Protein AF-A0A1Y6CQ30-F1 (afdb_monomer_lite)

Sequence (266 aa):
MSIIEVNAKSVQVENENLLVDLIKLGDEEGMLLTEAARIFEVQETAIWQHLKRHNLESSQIVRTKLKELRNLGVIGQRINRATFLPKETIRALAKVIHSDSAWAIYNQLWAVAEKAYEFHTRPTNNIEVLRGMLDEISSQNQRLSNVEHRVEVETPRLVESRIEQALTDHQTFPDDCIRVGEILTDYFPGVARAKVMTYLNALGHPRGSHVHIDDNGLRTVSHPWKESGLGAAADKLFSERKVLKETAKTIIWHHPLAGTMREYKY

pLDDT: mean 81.48, std 15.51, range [40.28, 97.31]

Foldseek 3Di:
DFDKDWDWAWFAAPNDTDIAIWIDGRPFIFHWLVRLCVQVVHDSVVLVVVCVVVVADKDKDDQVVVVVCVVVVVDPPPDRIIITHTLVSLVVVLVVVVDPRSVSRSCRVVVPDCVVVPVVDDDDDPPVVVVVVVVVVVVVVVVVVVVVVCCVPVVVVVVVVVVVCVVVDDFDPPPQFDDLVCLQVPQNDPFDSVLVVVLCVVVVFAWDWGWHQDPVRDTDIDTTGGPPCSNVSSCVQVVQWDFPDDDPFWTWIAGPRRGIDIDTDD

Radius of gyration: 34.74 Å; chains: 1; bounding box: 67×48×88 Å

Structure (mmCIF, N/CA/C/O backbone):
data_AF-A0A1Y6CQ30-F1
#
_entry.id   AF-A0A1Y6CQ30-F1
#
loop_
_atom_site.group_PDB
_atom_site.id
_atom_site.type_symbol
_atom_site.label_atom_id
_atom_site.label_alt_id
_atom_site.label_comp_id
_atom_site.label_asym_id
_atom_site.label_entity_id
_atom_site.label_seq_id
_atom_site.pdbx_PDB_ins_code
_atom_site.Cartn_x
_atom_site.Cartn_y
_atom_site.Cartn_z
_atom_site.occupancy
_atom_site.B_iso_or_equiv
_atom_site.auth_seq_id
_atom_site.auth_comp_id
_atom_site.auth_asym_id
_atom_site.auth_atom_id
_atom_site.pdbx_PDB_model_num
ATOM 1 N N . MET A 1 1 ? -26.134 9.656 37.767 1.00 56.94 1 MET A N 1
ATOM 2 C CA . MET A 1 1 ? -26.178 10.397 36.486 1.00 56.94 1 MET A CA 1
ATOM 3 C C . MET A 1 1 ? -24.784 10.309 35.893 1.00 56.94 1 MET A C 1
ATOM 5 O O . MET A 1 1 ? -23.850 10.630 36.613 1.00 56.94 1 MET A O 1
ATOM 9 N N . SER A 1 2 ? -24.610 9.783 34.676 1.00 61.16 2 SER A N 1
ATOM 10 C CA . SER A 1 2 ? -23.279 9.743 34.051 1.00 61.16 2 SER A CA 1
ATOM 11 C C . SER A 1 2 ? -22.935 11.143 33.556 1.00 61.16 2 SER A C 1
ATOM 13 O O . SER A 1 2 ? -23.668 11.664 32.718 1.00 61.16 2 SER A O 1
ATOM 15 N N . ILE A 1 3 ? -21.870 11.739 34.076 1.00 78.75 3 ILE A N 1
ATOM 16 C CA . ILE A 1 3 ? -21.391 13.053 33.644 1.00 78.75 3 ILE A CA 1
ATOM 17 C C . ILE A 1 3 ? -20.725 12.883 32.273 1.00 78.75 3 ILE A C 1
ATOM 19 O O . ILE A 1 3 ? -19.960 11.938 32.079 1.00 78.75 3 ILE A O 1
ATOM 23 N N . ILE A 1 4 ? -21.063 13.754 31.319 1.00 88.38 4 ILE A N 1
ATOM 24 C CA . ILE A 1 4 ? -20.341 13.879 30.050 1.00 88.38 4 ILE A CA 1
ATOM 25 C C . ILE A 1 4 ? -19.302 14.979 30.224 1.00 88.38 4 ILE A C 1
ATOM 27 O O . ILE A 1 4 ? -19.654 16.114 30.541 1.00 88.38 4 ILE A O 1
ATOM 31 N N . GLU A 1 5 ? -18.038 14.641 29.996 1.00 91.50 5 GLU A N 1
ATOM 32 C CA . GLU A 1 5 ? -16.942 15.609 29.941 1.00 91.50 5 GLU A CA 1
ATOM 33 C C . GLU A 1 5 ? -16.469 15.719 28.492 1.00 91.50 5 GLU A C 1
ATOM 35 O O . GLU A 1 5 ? -16.355 14.709 27.794 1.00 91.50 5 GLU A O 1
ATOM 40 N N . VAL A 1 6 ? -16.220 16.944 28.036 1.00 91.56 6 VAL A N 1
ATOM 41 C CA . VAL A 1 6 ? -15.704 17.224 26.693 1.00 91.56 6 VAL A CA 1
ATOM 42 C C . VAL A 1 6 ? -14.405 17.998 26.844 1.00 91.56 6 VAL A C 1
ATOM 44 O O . VAL A 1 6 ? -14.369 19.014 27.539 1.00 91.56 6 VAL A O 1
ATOM 47 N N . ASN A 1 7 ? -13.341 17.505 26.217 1.00 91.25 7 ASN A N 1
ATOM 48 C CA . ASN A 1 7 ? -12.016 18.108 26.249 1.00 91.25 7 ASN A CA 1
ATOM 49 C C . ASN A 1 7 ? -11.516 18.348 24.821 1.00 91.25 7 ASN A C 1
ATOM 51 O O . ASN A 1 7 ? -11.243 17.399 24.088 1.00 91.25 7 ASN A O 1
ATOM 55 N N . ALA A 1 8 ? -11.380 19.617 24.447 1.00 90.00 8 ALA A N 1
ATOM 56 C CA . ALA A 1 8 ? -10.843 20.012 23.155 1.00 90.00 8 ALA A CA 1
ATOM 57 C C . ALA A 1 8 ? -9.316 19.844 23.124 1.00 90.00 8 ALA A C 1
ATOM 59 O O . ALA A 1 8 ? -8.600 20.413 23.952 1.00 90.00 8 ALA A O 1
ATOM 60 N N . LYS A 1 9 ? -8.801 19.115 22.131 1.00 90.12 9 LYS A N 1
ATOM 61 C CA . LYS A 1 9 ? -7.362 18.969 21.879 1.00 90.12 9 LYS A CA 1
ATOM 62 C C . LYS A 1 9 ? -6.988 19.428 20.481 1.00 90.12 9 LYS A C 1
ATOM 64 O O . LYS A 1 9 ? -7.700 19.165 19.519 1.00 90.12 9 LYS A O 1
ATOM 69 N N . SER A 1 10 ? -5.844 20.097 20.381 1.00 88.25 10 SER A N 1
ATOM 70 C CA . SER A 1 10 ? -5.240 20.455 19.099 1.00 88.25 10 SER A CA 1
ATOM 71 C C . SER A 1 10 ? -4.377 19.300 18.600 1.00 88.25 10 SER A C 1
ATOM 73 O O . SER A 1 10 ? -3.549 18.788 19.353 1.00 88.25 10 SER A O 1
ATOM 75 N N . VAL A 1 11 ? -4.554 18.919 17.338 1.00 90.00 11 VAL A N 1
ATOM 76 C CA . VAL A 1 11 ? -3.784 17.882 16.641 1.00 90.00 11 VAL A CA 1
ATOM 77 C C . VAL A 1 11 ? -3.257 18.467 15.340 1.00 90.00 11 VAL A C 1
ATOM 79 O O . VAL A 1 11 ? -3.991 19.145 14.626 1.00 90.00 11 VAL A O 1
ATOM 82 N N . GLN A 1 12 ? -1.996 18.199 15.029 1.00 86.31 12 GLN A N 1
ATOM 83 C CA . GLN A 1 12 ? -1.373 18.596 13.777 1.00 86.31 12 GLN A CA 1
ATOM 84 C C . GLN A 1 12 ? -1.503 17.466 12.746 1.00 86.31 12 GLN A C 1
ATOM 86 O O . GLN A 1 12 ? -1.001 16.360 12.973 1.00 86.31 12 GLN A O 1
ATOM 91 N N . VAL A 1 13 ? -2.157 17.754 11.618 1.00 85.56 13 VAL A N 1
ATOM 92 C CA . VAL A 1 13 ? -2.368 16.847 10.475 1.00 85.56 13 VAL A CA 1
ATOM 93 C C . VAL A 1 13 ? -1.920 17.574 9.210 1.00 85.56 13 VAL A C 1
ATOM 95 O O . VAL A 1 13 ? -2.407 18.660 8.940 1.00 85.56 13 VAL A O 1
ATOM 98 N N . GLU A 1 14 ? -0.934 17.040 8.486 1.00 82.12 14 GLU A N 1
ATOM 99 C CA . GLU A 1 14 ? -0.446 17.596 7.203 1.00 82.12 14 GLU A CA 1
ATOM 100 C C . GLU A 1 14 ? -0.139 19.115 7.189 1.00 82.12 14 GLU A C 1
ATOM 102 O O . GLU A 1 14 ? -0.257 19.788 6.168 1.00 82.12 14 GLU A O 1
ATOM 107 N N . ASN A 1 15 ? 0.356 19.646 8.315 1.00 83.56 15 ASN A N 1
ATOM 108 C CA . ASN A 1 15 ? 0.638 21.074 8.578 1.00 83.56 15 ASN A CA 1
ATOM 109 C C . ASN A 1 15 ? -0.574 21.950 8.932 1.00 83.56 15 ASN A C 1
ATOM 111 O O . ASN A 1 15 ? -0.409 23.150 9.157 1.00 83.56 15 ASN A O 1
ATOM 115 N N . GLU A 1 16 ? -1.757 21.367 9.071 1.00 86.50 16 GLU A N 1
ATOM 116 C CA . GLU A 1 16 ? -2.934 22.024 9.623 1.00 86.50 16 GLU A CA 1
ATOM 117 C C . GLU A 1 16 ? -3.116 21.667 11.102 1.00 86.50 16 GLU A C 1
ATOM 119 O O . GLU A 1 16 ? -2.898 20.532 11.527 1.00 86.50 16 GLU A O 1
ATOM 124 N N . ASN A 1 17 ? -3.526 22.648 11.909 1.00 88.31 17 ASN A N 1
ATOM 125 C CA . ASN A 1 17 ? -3.912 22.419 13.299 1.00 88.31 17 ASN A CA 1
ATOM 126 C C . ASN A 1 17 ? -5.427 22.224 13.367 1.00 88.31 17 ASN A C 1
ATOM 128 O O . ASN A 1 17 ? -6.196 23.168 13.176 1.00 88.31 17 ASN A O 1
ATOM 132 N N . LEU A 1 18 ? -5.853 21.003 13.670 1.00 90.00 18 LEU A N 1
ATOM 133 C CA . LEU A 1 18 ? -7.249 20.635 13.846 1.00 90.00 18 LEU A CA 1
ATOM 134 C C . LEU A 1 18 ? -7.585 20.564 15.336 1.00 90.00 18 LEU A C 1
ATOM 136 O O . LEU A 1 18 ? -6.897 19.910 16.115 1.00 90.00 18 LEU A O 1
ATOM 140 N N . LEU A 1 19 ? -8.681 21.208 15.731 1.00 90.44 19 LEU A N 1
ATOM 141 C CA . LEU A 1 19 ? -9.244 21.084 17.074 1.00 90.44 19 LEU A CA 1
ATOM 142 C C . LEU A 1 19 ? -10.245 19.925 17.095 1.00 90.44 19 LEU A C 1
ATOM 144 O O . LEU A 1 19 ? -11.105 19.848 16.216 1.00 90.44 19 LEU A O 1
ATOM 148 N N . VAL A 1 20 ? -10.096 19.012 18.050 1.00 92.56 20 VAL A N 1
ATOM 149 C CA . VAL A 1 20 ? -10.846 17.753 18.171 1.00 92.56 20 VAL A CA 1
ATOM 150 C C . VAL A 1 20 ? -11.480 17.673 19.552 1.00 92.56 20 VAL A C 1
ATOM 152 O O . VAL A 1 20 ? -10.775 17.861 20.545 1.00 92.56 20 VAL A O 1
ATOM 155 N N . ASP A 1 21 ? -12.768 17.342 19.627 1.00 92.44 21 ASP A N 1
ATOM 156 C CA . ASP A 1 21 ? -13.463 17.186 20.898 1.00 92.44 21 ASP A CA 1
ATOM 157 C C . ASP A 1 21 ? -13.368 15.731 21.380 1.00 92.44 21 ASP A C 1
ATOM 159 O O . ASP A 1 21 ? -13.990 14.814 20.846 1.00 92.44 21 ASP A O 1
ATOM 163 N N . LEU A 1 22 ? -12.587 15.493 22.434 1.00 94.38 22 LEU A N 1
ATOM 164 C CA . LEU A 1 22 ? -12.579 14.201 23.114 1.00 94.38 22 LEU A CA 1
ATOM 165 C C . LEU A 1 22 ? -13.734 14.136 24.106 1.00 94.38 22 LEU A C 1
ATOM 167 O O . LEU A 1 22 ? -13.883 15.003 24.967 1.00 94.38 22 LEU A O 1
ATOM 171 N N . ILE A 1 23 ? -14.537 13.083 24.000 1.00 94.31 23 ILE A N 1
ATOM 172 C CA . ILE A 1 23 ? -15.738 12.887 24.805 1.00 94.31 23 ILE A CA 1
ATOM 173 C C . ILE A 1 23 ? -15.483 11.757 25.795 1.00 94.31 23 ILE A C 1
ATOM 175 O O . ILE A 1 23 ? -15.133 10.640 25.407 1.00 94.31 23 ILE A O 1
ATOM 179 N N . LYS A 1 24 ? -15.733 12.025 27.074 1.00 94.00 24 LYS A N 1
ATOM 180 C CA . LYS A 1 24 ? -15.752 11.014 28.128 1.00 94.00 24 LYS A CA 1
ATOM 181 C C . LYS A 1 24 ? -17.193 10.660 28.483 1.00 94.00 24 LYS A C 1
ATOM 183 O O . LYS A 1 24 ? -17.961 11.508 28.942 1.00 94.00 24 LYS A O 1
ATOM 188 N N . LEU A 1 25 ? -17.576 9.407 28.251 1.00 90.69 25 LEU A N 1
ATOM 189 C CA . LEU A 1 25 ? -18.913 8.869 28.490 1.00 90.69 25 LEU A CA 1
ATOM 190 C C . LEU A 1 25 ? -18.879 7.828 29.616 1.00 90.69 25 LEU A C 1
ATOM 192 O O . LEU A 1 25 ? -18.942 6.628 29.368 1.00 90.69 25 LEU A O 1
ATOM 196 N N . GLY A 1 26 ? -18.873 8.287 30.869 1.00 89.12 26 GLY A N 1
ATOM 197 C CA . GLY A 1 26 ? -18.652 7.401 32.018 1.00 89.12 26 GLY A CA 1
ATOM 198 C C . GLY A 1 26 ? -17.163 7.095 32.166 1.00 89.12 26 GLY A C 1
ATOM 199 O O . GLY A 1 26 ? -16.377 8.027 32.331 1.00 89.12 26 GLY A O 1
ATOM 200 N N . ASP A 1 27 ? -16.790 5.818 32.081 1.00 88.75 27 ASP A N 1
ATOM 201 C CA . ASP A 1 27 ? -15.393 5.374 32.212 1.00 88.75 27 ASP A CA 1
ATOM 202 C C . ASP A 1 27 ? -14.644 5.329 30.869 1.00 88.75 27 ASP A C 1
ATOM 204 O O . ASP A 1 27 ? -13.422 5.202 30.838 1.00 88.75 27 ASP A O 1
ATOM 208 N N . GLU A 1 28 ? -15.363 5.469 29.752 1.00 92.88 28 GLU A N 1
ATOM 209 C CA . GLU A 1 28 ? -14.783 5.445 28.410 1.00 92.88 28 GLU A CA 1
ATOM 210 C C . GLU A 1 28 ? -14.493 6.856 27.897 1.00 92.88 28 GLU A C 1
ATOM 212 O O . GLU A 1 28 ? -15.356 7.734 27.919 1.00 92.88 28 GLU A O 1
ATOM 217 N N . GLU A 1 29 ? -13.286 7.056 27.375 1.00 94.44 29 GLU A N 1
ATOM 218 C CA . GLU A 1 29 ? -12.892 8.233 26.598 1.00 94.44 29 GLU A CA 1
ATOM 219 C C . GLU A 1 29 ? -12.851 7.856 25.113 1.00 94.44 29 GLU A C 1
ATOM 221 O O . GLU A 1 29 ? -12.456 6.743 24.760 1.00 94.44 29 GLU A O 1
ATOM 226 N N . GLY A 1 30 ? -13.256 8.764 24.231 1.00 95.69 30 GLY A N 1
ATOM 227 C CA . GLY A 1 30 ? -13.308 8.513 22.794 1.00 95.69 30 GLY A CA 1
ATOM 228 C C . GLY A 1 30 ? -13.678 9.762 22.003 1.00 95.69 30 GLY A C 1
ATOM 229 O O . GLY A 1 30 ? -13.534 10.879 22.494 1.00 95.69 30 GLY A O 1
ATOM 230 N N . MET A 1 31 ? -14.164 9.576 20.779 1.00 96.50 31 MET A N 1
ATOM 231 C CA . MET A 1 31 ? -14.668 10.670 19.938 1.00 96.50 31 MET A CA 1
ATOM 232 C C . MET A 1 31 ? -15.818 10.197 19.052 1.00 96.50 31 MET A C 1
ATOM 234 O O . MET A 1 31 ? -16.167 9.011 19.022 1.00 96.50 31 MET A O 1
ATOM 238 N N . LEU A 1 32 ? -16.422 11.124 18.316 1.00 97.00 32 LEU A N 1
ATOM 239 C CA . LEU A 1 32 ? -17.469 10.780 17.363 1.00 97.00 32 LEU A CA 1
ATOM 240 C C . LEU A 1 32 ? -16.887 10.209 16.073 1.00 97.00 32 LEU A C 1
ATOM 242 O O . LEU A 1 32 ? -15.826 10.617 15.606 1.00 97.00 32 LEU A O 1
ATOM 246 N N . LEU A 1 33 ? -17.635 9.310 15.434 1.00 96.50 33 LEU A N 1
ATOM 247 C CA . LEU A 1 33 ? -17.257 8.756 14.132 1.00 96.50 33 LEU A CA 1
ATOM 248 C C . LEU A 1 33 ? -17.037 9.847 13.070 1.00 96.50 33 LEU A C 1
ATOM 250 O O . LEU A 1 33 ? -16.118 9.739 12.265 1.00 96.50 33 LEU A O 1
ATOM 254 N N . THR A 1 34 ? -17.837 10.914 13.108 1.00 95.25 34 THR A N 1
ATOM 255 C CA . THR A 1 34 ? -17.704 12.094 12.237 1.00 95.25 34 THR A CA 1
ATOM 256 C C . THR A 1 34 ? -16.363 12.806 12.432 1.00 95.25 34 THR A C 1
ATOM 258 O O . THR A 1 34 ? -15.758 13.278 11.474 1.00 95.25 34 THR A O 1
ATOM 261 N N . GLU A 1 35 ? -15.874 12.879 13.671 1.00 94.19 35 GLU A N 1
ATOM 262 C CA . GLU A 1 35 ? -14.583 13.498 13.976 1.00 94.19 35 GLU A CA 1
ATOM 263 C C . GLU A 1 35 ? -13.426 12.595 13.575 1.00 94.19 35 GLU A C 1
ATOM 265 O O . GLU A 1 35 ? -12.488 13.074 12.945 1.00 94.19 35 GLU A O 1
ATOM 270 N N . ALA A 1 36 ? -13.524 11.293 13.856 1.00 94.88 36 ALA A N 1
ATOM 271 C CA . ALA A 1 36 ? -12.536 10.318 13.406 1.00 94.88 36 ALA A CA 1
ATOM 272 C C . ALA A 1 36 ? -12.390 10.336 11.874 1.00 94.88 36 ALA A C 1
ATOM 274 O O . ALA A 1 36 ? -11.273 10.328 11.366 1.00 94.88 36 ALA A O 1
ATOM 275 N N . ALA A 1 37 ? -13.504 10.428 11.139 1.00 94.12 37 ALA A N 1
ATOM 276 C CA . ALA A 1 37 ? -13.515 10.555 9.681 1.00 94.12 37 ALA A CA 1
ATOM 277 C C . ALA A 1 37 ? -12.777 11.808 9.204 1.00 94.12 37 ALA A C 1
ATOM 279 O O . ALA A 1 37 ? -11.930 11.725 8.318 1.00 94.12 37 ALA A O 1
ATOM 280 N N . ARG A 1 38 ? -13.049 12.953 9.839 1.00 92.50 38 ARG A N 1
ATOM 281 C CA . ARG A 1 38 ? -12.379 14.217 9.524 1.00 92.50 38 ARG A CA 1
ATOM 282 C C . ARG A 1 38 ? -10.874 14.151 9.781 1.00 92.50 38 ARG A C 1
ATOM 284 O O . ARG A 1 38 ? -10.109 14.599 8.943 1.00 92.50 38 ARG A O 1
ATOM 291 N N . ILE A 1 39 ? -10.462 13.612 10.925 1.00 92.75 39 ILE A N 1
ATOM 292 C CA . ILE A 1 39 ? -9.055 13.589 11.346 1.00 92.75 39 ILE A CA 1
ATOM 293 C C . ILE A 1 39 ? -8.226 12.615 10.505 1.00 92.75 39 ILE A C 1
ATOM 295 O O . ILE A 1 39 ? -7.079 12.902 10.191 1.00 92.75 39 ILE A O 1
ATOM 299 N N . PHE A 1 40 ? -8.792 11.460 10.152 1.00 90.88 40 PHE A N 1
ATOM 300 C CA . PHE A 1 40 ? -8.126 10.490 9.283 1.00 90.88 40 PHE A CA 1
ATOM 301 C C . PHE A 1 40 ? -8.311 10.794 7.790 1.00 90.88 40 PHE A C 1
ATOM 303 O O . PHE A 1 40 ? -7.886 9.987 6.972 1.00 90.88 40 PHE A O 1
ATOM 310 N N . GLU A 1 41 ? -8.966 11.907 7.439 1.00 90.62 41 GLU A N 1
ATOM 311 C CA . GLU A 1 41 ? -9.241 12.331 6.058 1.00 90.62 41 GLU A CA 1
ATOM 312 C C . GLU A 1 41 ? -9.924 11.256 5.195 1.00 90.62 41 GLU A C 1
ATOM 314 O O . GLU A 1 41 ? -9.693 11.114 3.994 1.00 90.62 41 GLU A O 1
ATOM 319 N N . VAL A 1 42 ? -10.819 10.485 5.812 1.00 92.25 42 VAL A N 1
ATOM 320 C CA . VAL A 1 42 ? -11.566 9.410 5.152 1.00 92.25 42 VAL A CA 1
ATOM 321 C C . VAL A 1 42 ? -13.064 9.638 5.256 1.00 92.25 42 VAL A C 1
ATOM 323 O O . VAL A 1 42 ? -13.574 10.291 6.163 1.00 92.25 42 VAL A O 1
ATOM 326 N N . GLN A 1 43 ? -13.813 9.045 4.331 1.00 94.75 43 GLN A N 1
ATOM 327 C CA . GLN A 1 43 ? -15.270 9.059 4.412 1.00 94.75 43 GLN A CA 1
ATOM 328 C C . GLN A 1 43 ? -15.757 8.222 5.604 1.00 94.75 43 GLN A C 1
ATOM 330 O O . GLN A 1 43 ? -15.250 7.130 5.864 1.00 94.75 43 GLN A O 1
ATOM 335 N N . GLU A 1 44 ? -16.817 8.679 6.276 1.00 95.62 44 GLU A N 1
ATOM 336 C CA . GLU A 1 44 ? -17.467 7.939 7.370 1.00 95.62 44 GLU A CA 1
ATOM 337 C C . GLU A 1 44 ? -17.843 6.501 6.975 1.00 95.62 44 GLU A C 1
ATOM 339 O O . GLU A 1 44 ? -17.743 5.573 7.777 1.00 95.62 44 GLU A O 1
ATOM 344 N N . THR A 1 45 ? -18.247 6.302 5.718 1.00 95.94 45 THR A N 1
ATOM 345 C CA . THR A 1 45 ? -18.576 4.992 5.141 1.00 95.94 45 THR A CA 1
ATOM 346 C C . THR A 1 45 ? -17.385 4.036 5.140 1.00 95.94 45 THR A C 1
ATOM 348 O O . THR A 1 45 ? -17.571 2.849 5.410 1.00 95.94 45 THR A O 1
ATOM 351 N N . ALA A 1 46 ? -16.171 4.532 4.888 1.00 94.50 46 ALA A N 1
ATOM 352 C CA . ALA A 1 46 ? -14.949 3.735 4.926 1.00 94.50 46 ALA A CA 1
ATOM 353 C C . ALA A 1 46 ? -14.623 3.302 6.362 1.00 94.50 46 ALA A C 1
ATOM 355 O O . ALA A 1 46 ? -14.371 2.120 6.606 1.00 94.50 46 ALA A O 1
ATOM 356 N N . ILE A 1 47 ? -14.736 4.215 7.336 1.00 95.25 47 ILE A N 1
ATOM 357 C CA . ILE A 1 47 ? -14.578 3.867 8.758 1.00 95.25 47 ILE A CA 1
ATOM 358 C C . ILE A 1 47 ? -15.593 2.795 9.156 1.00 95.25 47 ILE A C 1
ATOM 360 O O . ILE A 1 47 ? -15.215 1.786 9.746 1.00 95.25 47 ILE A O 1
ATOM 364 N N . TRP A 1 48 ? -16.862 2.945 8.771 1.00 95.88 48 TRP A N 1
ATOM 365 C CA . TRP A 1 48 ? -17.890 1.933 9.026 1.00 95.88 48 TRP A CA 1
ATOM 366 C C . TRP A 1 48 ? -17.551 0.558 8.445 1.00 95.88 48 TRP A C 1
ATOM 368 O O . TRP A 1 48 ? -17.771 -0.460 9.107 1.00 95.88 48 TRP A O 1
ATOM 378 N N . GLN A 1 49 ? -17.011 0.511 7.224 1.00 95.06 49 GLN A N 1
ATOM 379 C CA . GLN A 1 49 ? -16.560 -0.738 6.612 1.00 95.06 49 GLN A CA 1
ATOM 380 C C . GLN A 1 49 ? -15.440 -1.386 7.432 1.00 95.06 49 GLN A C 1
ATOM 382 O O . GLN A 1 49 ? -15.505 -2.592 7.674 1.00 95.06 49 GLN A O 1
ATOM 387 N N . HIS A 1 50 ? -14.468 -0.607 7.917 1.00 93.94 50 HIS A N 1
ATOM 388 C CA . HIS A 1 50 ? -13.405 -1.119 8.784 1.00 93.94 50 HIS A CA 1
ATOM 389 C C . HIS A 1 50 ? -13.934 -1.601 10.138 1.00 93.94 50 HIS A C 1
ATOM 391 O O . HIS A 1 50 ? -13.598 -2.712 10.549 1.00 93.94 50 HIS A O 1
ATOM 397 N N . LEU A 1 51 ? -14.818 -0.840 10.790 1.00 95.38 51 LEU A N 1
ATOM 398 C CA . LEU A 1 51 ? -15.440 -1.249 12.053 1.00 95.38 51 LEU A CA 1
ATOM 399 C C . LEU A 1 51 ? -16.142 -2.605 11.909 1.00 95.38 51 LEU A C 1
ATOM 401 O O . LEU A 1 51 ? -15.915 -3.512 12.708 1.00 95.38 51 LEU A O 1
ATOM 405 N N . LYS A 1 52 ? -16.937 -2.779 10.844 1.00 95.25 52 LYS A N 1
ATOM 406 C CA . LYS A 1 52 ? -17.659 -4.030 10.582 1.00 95.25 52 LYS A CA 1
ATOM 407 C C . LYS A 1 52 ? -16.721 -5.179 10.208 1.00 95.25 52 LYS A C 1
ATOM 409 O O . LYS A 1 52 ? -16.897 -6.289 10.699 1.00 95.25 52 LYS A O 1
ATOM 414 N N . ARG A 1 53 ? -15.745 -4.932 9.330 1.00 95.56 53 ARG A N 1
ATOM 415 C CA . ARG A 1 53 ? -14.815 -5.958 8.832 1.00 95.56 53 ARG A CA 1
ATOM 416 C C . ARG A 1 53 ? -13.912 -6.508 9.934 1.00 95.56 53 ARG A C 1
ATOM 418 O O . ARG A 1 53 ? -13.611 -7.696 9.917 1.00 95.56 53 ARG A O 1
ATOM 425 N N . HIS A 1 54 ? -13.491 -5.654 10.863 1.00 93.94 54 HIS A N 1
ATOM 426 C CA . HIS A 1 54 ? -12.559 -6.004 11.936 1.00 93.94 54 HIS A CA 1
ATOM 427 C C . HIS A 1 54 ? -13.246 -6.212 13.292 1.00 93.94 54 HIS A C 1
ATOM 429 O O . HIS A 1 54 ? -12.558 -6.375 14.295 1.00 93.94 54 HIS A O 1
ATOM 435 N N . ASN A 1 55 ? -14.585 -6.234 13.317 1.00 94.00 55 ASN A N 1
ATOM 436 C CA . ASN A 1 55 ? -15.397 -6.411 14.521 1.00 94.00 55 ASN A CA 1
ATOM 437 C C . ASN A 1 55 ? -14.990 -5.457 15.661 1.00 94.00 55 ASN A C 1
ATOM 439 O O . ASN A 1 55 ? -14.818 -5.873 16.805 1.00 94.00 55 ASN A O 1
ATOM 443 N N . LEU A 1 56 ? -14.781 -4.183 15.321 1.00 95.12 56 LEU A N 1
ATOM 444 C CA . LEU A 1 56 ? -14.379 -3.160 16.281 1.00 95.12 56 LEU A CA 1
ATOM 445 C C . LEU A 1 56 ? -15.605 -2.578 16.982 1.00 95.12 56 LEU A C 1
ATOM 447 O O . LEU A 1 56 ? -16.646 -2.336 16.364 1.00 95.12 56 LEU A O 1
ATOM 451 N N . GLU A 1 57 ? -15.463 -2.323 18.277 1.00 94.75 57 GLU A N 1
ATOM 452 C CA . GLU A 1 57 ? -16.552 -1.833 19.111 1.00 94.75 57 GLU A CA 1
ATOM 453 C C . GLU A 1 57 ? -16.957 -0.406 18.728 1.00 94.75 57 GLU A C 1
ATOM 455 O O . GLU A 1 57 ? -16.132 0.477 18.499 1.00 94.75 57 GLU A O 1
ATOM 460 N N . SER A 1 58 ? -18.258 -0.160 18.665 1.00 95.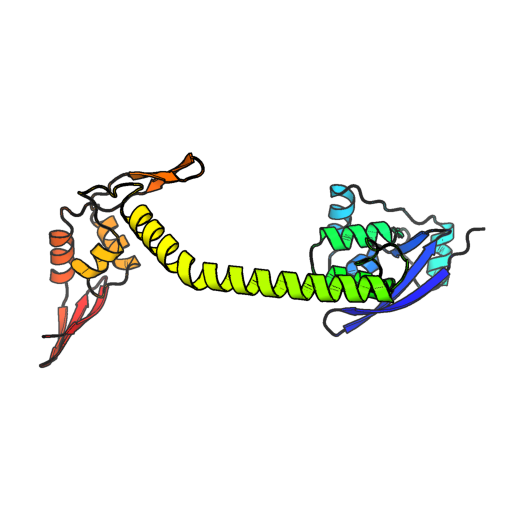62 58 SER A N 1
ATOM 461 C CA . SER A 1 58 ? -18.822 1.178 18.516 1.00 95.62 58 SER A CA 1
ATOM 462 C C . SER A 1 58 ? -20.186 1.206 19.185 1.00 95.62 58 SER A C 1
ATOM 464 O O . SER A 1 58 ? -20.877 0.186 19.247 1.00 95.62 58 SER A O 1
ATOM 466 N N . SER A 1 59 ? -20.589 2.363 19.703 1.00 95.38 59 SER A N 1
ATOM 467 C CA . SER A 1 59 ? -21.867 2.494 20.400 1.00 95.38 59 SER A CA 1
ATOM 468 C C . SER A 1 59 ? -22.667 3.682 19.881 1.00 95.38 59 SER A C 1
ATOM 470 O O . SER A 1 59 ? -22.134 4.735 19.531 1.00 95.38 59 SER A O 1
ATOM 472 N N . GLN A 1 60 ? -23.987 3.515 19.790 1.00 95.50 60 GLN A N 1
ATOM 473 C CA . GLN A 1 60 ? -24.872 4.633 19.476 1.00 95.50 60 GLN A CA 1
ATOM 474 C C . GLN A 1 60 ? -25.110 5.468 20.731 1.00 95.50 60 GLN A C 1
ATOM 476 O O . GLN A 1 60 ? -25.473 4.943 21.785 1.00 95.50 60 GLN A O 1
ATOM 481 N N . ILE A 1 61 ? -24.957 6.786 20.606 1.00 93.44 61 ILE A N 1
ATOM 482 C CA . ILE A 1 61 ? -25.182 7.698 21.725 1.00 93.44 61 ILE A CA 1
ATOM 483 C C . ILE A 1 61 ? -26.681 7.780 22.027 1.00 93.44 61 ILE A C 1
ATOM 485 O O . ILE A 1 61 ? -27.499 8.130 21.173 1.00 93.44 61 ILE A O 1
ATOM 489 N N . VAL A 1 62 ? -27.041 7.484 23.277 1.00 93.38 62 VAL A N 1
ATOM 490 C CA . VAL A 1 62 ? -28.423 7.548 23.770 1.00 93.38 62 VAL A CA 1
ATOM 491 C C . VAL A 1 62 ? -28.960 8.982 23.692 1.00 93.38 62 VAL A C 1
ATOM 493 O O . VAL A 1 62 ? -28.240 9.951 23.924 1.00 93.38 62 VAL A O 1
ATOM 496 N N . ARG A 1 63 ? -30.262 9.130 23.418 1.00 92.25 63 ARG A N 1
ATOM 497 C CA . ARG A 1 63 ? -30.932 10.424 23.185 1.00 92.25 63 ARG A CA 1
ATOM 498 C C . ARG A 1 63 ? -30.691 11.482 24.273 1.00 92.25 63 ARG A C 1
ATOM 500 O O . ARG A 1 63 ? -30.602 12.662 23.944 1.00 92.25 63 ARG A O 1
ATOM 507 N N . THR A 1 64 ? -30.604 11.084 25.542 1.00 92.06 64 THR A N 1
ATOM 508 C CA . THR A 1 64 ? -30.324 11.992 26.670 1.00 92.06 64 THR A CA 1
ATOM 509 C C . THR A 1 64 ? -28.928 12.602 26.557 1.00 92.06 64 THR A C 1
ATOM 511 O O . THR A 1 64 ? -28.804 13.821 26.499 1.00 92.06 64 THR A O 1
ATOM 514 N N . LYS A 1 65 ? -27.907 11.756 26.388 1.00 93.12 65 LYS A N 1
ATOM 515 C CA . LYS A 1 65 ? -26.510 12.161 26.170 1.00 93.12 65 LYS A CA 1
ATOM 516 C C . LYS A 1 65 ? -26.337 12.992 24.897 1.00 93.12 65 LYS A C 1
ATOM 518 O O . LYS A 1 65 ? -25.589 13.959 24.862 1.00 93.12 65 LYS A O 1
ATOM 523 N N . LEU A 1 66 ? -27.090 12.656 23.853 1.00 93.38 66 LEU A N 1
ATOM 524 C CA . LEU A 1 66 ? -27.069 13.386 22.591 1.00 93.38 66 LEU A CA 1
ATOM 525 C C . LEU A 1 66 ? -27.606 14.823 22.751 1.00 93.38 66 LEU A C 1
ATOM 527 O O . LEU A 1 66 ? -27.068 15.751 22.154 1.00 93.38 66 LEU A O 1
ATOM 531 N N . LYS A 1 67 ? -28.632 15.033 23.590 1.00 93.31 67 LYS A N 1
ATOM 532 C CA . LYS A 1 67 ? -29.121 16.380 23.936 1.00 93.31 67 LYS A CA 1
ATOM 533 C C . LYS A 1 67 ? -28.048 17.193 24.666 1.00 93.31 67 LYS A C 1
ATOM 535 O O . LYS A 1 67 ? -27.888 18.371 24.369 1.00 93.31 67 LYS A O 1
ATOM 540 N N . GLU A 1 68 ? -27.316 16.570 25.583 1.00 93.06 68 GLU A N 1
ATOM 541 C CA . GLU A 1 68 ? -26.211 17.217 26.301 1.00 93.06 68 GLU A CA 1
ATOM 542 C C . GLU A 1 68 ? -25.085 17.634 25.345 1.00 93.06 68 GLU A C 1
ATOM 544 O O . GLU A 1 68 ? -24.694 18.797 25.353 1.00 93.06 68 GLU A O 1
ATOM 549 N N . LEU A 1 69 ? -24.656 16.756 24.432 1.00 93.12 69 LEU A N 1
ATOM 550 C CA . LEU A 1 69 ? -23.636 17.092 23.427 1.00 93.12 69 LEU A CA 1
ATOM 551 C C . LEU A 1 69 ? -24.060 18.234 22.486 1.00 93.12 69 LEU A C 1
ATOM 553 O O . LEU A 1 69 ? -23.226 19.054 22.110 1.00 93.12 69 LEU A O 1
ATOM 557 N N . ARG A 1 70 ? -25.353 18.342 22.136 1.00 94.19 70 ARG A N 1
ATOM 558 C CA . ARG A 1 70 ? -25.879 19.503 21.384 1.00 94.19 70 ARG A CA 1
ATOM 559 C C . ARG A 1 70 ? -25.797 20.795 22.188 1.00 94.19 70 ARG A C 1
ATOM 561 O O . ARG A 1 70 ? -25.490 21.840 21.625 1.00 94.19 70 ARG A O 1
ATOM 568 N N . ASN A 1 71 ? -26.104 20.733 23.484 1.00 92.38 71 ASN A N 1
ATOM 569 C CA . ASN A 1 71 ? -26.021 21.898 24.365 1.00 92.38 71 ASN A CA 1
ATOM 570 C C . ASN A 1 71 ? -24.568 22.362 24.544 1.00 92.38 71 ASN A C 1
ATOM 572 O O . ASN A 1 71 ? -24.334 23.557 24.681 1.00 92.38 71 ASN A O 1
ATOM 576 N N . LEU A 1 72 ? -23.614 21.426 24.508 1.00 90.44 72 LEU A N 1
ATOM 577 C CA . LEU A 1 72 ? -22.175 21.696 24.555 1.00 90.44 72 LEU A CA 1
ATOM 578 C C . LEU A 1 72 ? -21.585 22.135 23.203 1.00 90.44 72 LEU A C 1
ATOM 580 O O . LEU A 1 72 ? -20.419 22.499 23.148 1.00 90.44 72 LEU A O 1
ATOM 584 N N . GLY A 1 73 ? -22.363 22.112 22.115 1.00 91.75 73 GLY A N 1
ATOM 585 C CA . GLY A 1 73 ? -21.909 22.539 20.787 1.00 91.75 73 GLY A CA 1
ATOM 586 C C . GLY A 1 73 ? -21.055 21.521 20.022 1.00 91.75 73 GLY A C 1
ATOM 587 O O . GLY A 1 73 ? -20.676 21.807 18.893 1.00 91.75 73 GLY A O 1
ATOM 588 N N . VAL A 1 74 ? -20.824 20.328 20.580 1.00 91.81 74 VAL A N 1
ATOM 589 C CA . VAL A 1 74 ? -20.011 19.259 19.961 1.00 91.81 74 VAL A CA 1
ATOM 590 C C . VAL A 1 74 ? -20.677 18.694 18.703 1.00 91.81 74 VAL A C 1
ATOM 592 O O . VAL A 1 74 ? -20.022 18.292 17.748 1.00 91.81 74 VAL A O 1
ATOM 595 N N . ILE A 1 75 ? -22.014 18.664 18.681 1.00 93.12 75 ILE A N 1
ATOM 596 C CA . ILE A 1 75 ? -22.793 18.196 17.528 1.00 93.12 75 ILE A CA 1
ATOM 597 C C . ILE A 1 75 ? -23.853 19.209 17.107 1.00 93.12 75 ILE A C 1
ATOM 599 O O . ILE A 1 75 ? -24.447 19.912 17.926 1.00 93.12 75 ILE A O 1
ATOM 603 N N . GLY A 1 76 ? -24.158 19.228 15.809 1.00 90.50 76 GLY A N 1
ATOM 604 C CA . GLY A 1 76 ? -25.184 20.099 15.247 1.00 90.50 76 GLY A CA 1
ATOM 605 C C . GLY A 1 76 ? -26.580 19.845 15.832 1.00 90.50 76 GLY A C 1
ATOM 606 O O . GLY A 1 76 ? -26.994 18.706 16.056 1.00 90.50 76 GLY A O 1
ATOM 607 N N . GLN A 1 77 ? -27.364 20.917 15.988 1.00 89.75 77 GLN A N 1
ATOM 608 C CA . GLN A 1 77 ? -28.713 20.886 16.582 1.00 89.75 77 GLN A CA 1
ATOM 609 C C . GLN A 1 77 ? -29.685 19.908 15.892 1.00 89.75 77 GLN A C 1
ATOM 611 O O . GLN A 1 77 ? -30.623 19.409 16.515 1.00 89.75 77 GLN A O 1
ATOM 616 N N . ARG A 1 78 ? -29.458 19.618 14.604 1.00 91.50 78 ARG A N 1
ATOM 617 C CA . ARG A 1 78 ? -30.302 18.742 13.771 1.00 91.50 78 ARG A CA 1
ATOM 618 C C . ARG A 1 78 ? -29.852 17.275 13.748 1.00 91.50 78 ARG A C 1
ATOM 620 O O . ARG A 1 78 ? -30.559 16.441 13.188 1.00 91.50 78 ARG A O 1
ATOM 627 N N . ILE A 1 79 ? -28.701 16.941 14.335 1.00 90.06 79 ILE A N 1
ATOM 628 C CA . ILE A 1 79 ? -28.158 15.576 14.316 1.00 90.06 79 ILE A CA 1
ATOM 629 C C . ILE A 1 79 ? -28.968 14.707 15.275 1.00 90.06 79 ILE A C 1
ATOM 631 O O . ILE A 1 79 ? -28.957 14.943 16.478 1.00 90.06 79 ILE A O 1
ATOM 635 N N . ASN A 1 80 ? -29.682 13.703 14.760 1.00 89.56 80 ASN A N 1
ATOM 636 C CA . ASN A 1 80 ? -30.575 12.842 15.554 1.00 89.56 80 ASN A CA 1
ATOM 637 C C . ASN A 1 80 ? -29.949 11.514 15.996 1.00 89.56 80 ASN A C 1
ATOM 639 O O . ASN A 1 80 ? -30.537 10.811 16.817 1.00 89.56 80 ASN A O 1
ATOM 643 N N . ARG A 1 81 ? -28.779 11.170 15.456 1.00 93.56 81 ARG A N 1
ATOM 644 C CA . ARG A 1 81 ? -27.996 9.983 15.802 1.00 93.56 81 ARG A CA 1
ATOM 645 C C . ARG A 1 81 ? -26.521 10.331 15.688 1.00 93.56 81 ARG A C 1
ATOM 647 O O . ARG A 1 81 ? -26.146 11.038 14.761 1.00 93.56 81 ARG A O 1
ATOM 654 N N . ALA A 1 82 ? -25.721 9.821 16.609 1.00 94.81 82 ALA A N 1
ATOM 655 C CA . ALA A 1 82 ? -24.272 9.913 16.559 1.00 94.81 82 ALA A CA 1
ATOM 656 C C . ALA A 1 82 ? -23.685 8.592 17.060 1.00 94.81 82 ALA A C 1
ATOM 658 O O . ALA A 1 82 ? -24.252 7.962 17.961 1.00 94.81 82 ALA A O 1
ATOM 659 N N . THR A 1 83 ? -22.576 8.180 16.457 1.00 97.12 83 THR A N 1
ATOM 660 C CA . THR A 1 83 ? -21.837 6.980 16.852 1.00 97.12 83 THR A CA 1
ATOM 661 C C . THR A 1 83 ? -20.592 7.404 17.607 1.00 97.12 83 THR A C 1
ATOM 663 O O . THR A 1 83 ? -19.817 8.220 17.109 1.00 97.12 83 THR A O 1
ATOM 666 N N . PHE A 1 84 ? -20.423 6.846 18.798 1.00 97.19 84 PHE A N 1
ATOM 667 C CA . PHE A 1 84 ? -19.246 7.007 19.632 1.00 97.19 84 PHE A CA 1
ATOM 668 C C . PHE A 1 84 ? -18.252 5.883 19.345 1.00 97.19 84 PHE A C 1
ATOM 670 O O . PHE A 1 84 ? -18.628 4.708 19.261 1.00 97.19 84 PHE A O 1
ATOM 677 N N . LEU A 1 85 ? -16.988 6.267 19.195 1.00 97.31 85 LEU A N 1
ATOM 678 C CA . LEU A 1 85 ? -15.859 5.367 19.040 1.00 97.31 85 LEU A CA 1
ATOM 679 C C . LEU A 1 85 ? -14.990 5.473 20.299 1.00 97.31 85 LEU A C 1
ATOM 681 O O . LEU A 1 85 ? -14.412 6.538 20.534 1.00 97.31 85 LEU A O 1
ATOM 685 N N . PRO A 1 86 ? -14.882 4.404 21.105 1.00 96.69 86 PRO A N 1
ATOM 686 C CA . PRO A 1 86 ? -13.966 4.373 22.238 1.00 96.69 86 PRO A CA 1
ATOM 687 C C . PRO A 1 86 ? -12.507 4.535 21.797 1.00 96.69 86 PRO A C 1
ATOM 689 O O . PRO A 1 86 ? -12.131 4.166 20.681 1.00 96.69 86 PRO A O 1
ATOM 692 N N . LYS A 1 87 ? -11.654 5.021 22.700 1.00 95.19 87 LYS A N 1
ATOM 693 C CA . LYS A 1 87 ? -10.207 5.171 22.487 1.00 95.19 87 LYS A CA 1
ATOM 694 C C . LYS A 1 87 ? -9.553 3.903 21.935 1.00 95.19 87 LYS A C 1
ATOM 696 O O . LYS A 1 87 ? -8.771 3.991 20.990 1.00 95.19 87 LYS A O 1
ATOM 701 N N . GLU A 1 88 ? -9.884 2.730 22.478 1.00 94.12 88 GLU A N 1
ATOM 702 C CA . GLU A 1 88 ? -9.317 1.461 21.999 1.00 94.12 88 GLU A CA 1
ATOM 703 C C . GLU A 1 88 ? -9.767 1.121 20.569 1.00 94.12 88 GLU A C 1
ATOM 705 O O . GLU A 1 88 ? -8.959 0.641 19.771 1.00 94.12 88 GLU A O 1
ATOM 710 N N . THR A 1 89 ? -11.001 1.462 20.184 1.00 95.62 89 THR A N 1
ATOM 711 C CA . THR A 1 89 ? -11.458 1.350 18.790 1.00 95.62 89 THR A CA 1
ATOM 712 C C . THR A 1 89 ? -10.666 2.264 17.867 1.00 95.62 89 THR A C 1
ATOM 714 O O . THR A 1 89 ? -10.255 1.844 16.789 1.00 95.62 89 THR A O 1
ATOM 717 N N . ILE A 1 90 ? -10.406 3.503 18.283 1.00 95.00 90 ILE A N 1
ATOM 718 C CA . ILE A 1 90 ? -9.644 4.473 17.483 1.00 95.00 90 ILE A CA 1
ATOM 719 C C . ILE A 1 90 ? -8.188 4.021 17.338 1.00 95.00 90 ILE A C 1
ATOM 721 O O . ILE A 1 90 ? -7.623 4.091 16.247 1.00 95.00 90 ILE A O 1
ATOM 725 N N . ARG A 1 91 ? -7.601 3.464 18.403 1.00 94.06 91 ARG A N 1
ATOM 726 C CA . ARG A 1 91 ? -6.280 2.829 18.364 1.00 94.06 91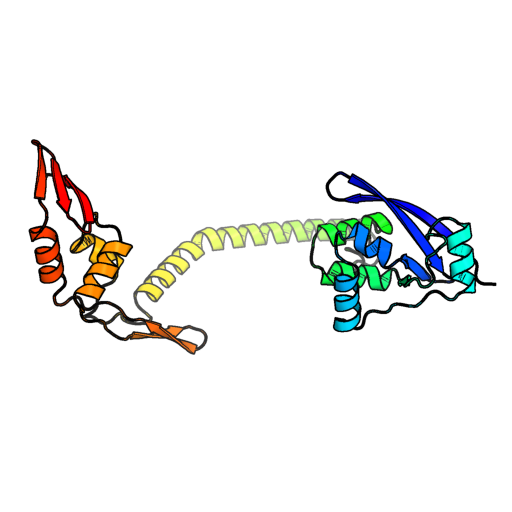 ARG A CA 1
ATOM 727 C C . ARG A 1 91 ? -6.237 1.674 17.365 1.00 94.06 91 ARG A C 1
ATOM 729 O O . ARG A 1 91 ? -5.279 1.555 16.603 1.00 94.06 91 ARG A O 1
ATOM 736 N N . ALA A 1 92 ? -7.252 0.811 17.379 1.00 92.62 92 ALA A N 1
ATOM 737 C CA . ALA A 1 92 ? -7.353 -0.303 16.445 1.00 92.62 92 ALA A CA 1
ATOM 738 C C . ALA A 1 92 ? -7.543 0.183 14.999 1.00 92.62 92 ALA A C 1
ATOM 740 O O . ALA A 1 92 ? -6.887 -0.338 14.101 1.00 92.62 92 ALA A O 1
ATOM 741 N N . LEU A 1 93 ? -8.360 1.219 14.776 1.00 92.31 93 LEU A N 1
ATOM 742 C CA . LEU A 1 93 ? -8.531 1.852 13.466 1.00 92.31 93 LEU A CA 1
ATOM 743 C C . LEU A 1 93 ? -7.209 2.410 12.932 1.00 92.31 93 LEU A C 1
ATOM 745 O O . LEU A 1 93 ? -6.852 2.108 11.797 1.00 92.31 93 LEU A O 1
ATOM 749 N N . ALA A 1 94 ? -6.446 3.138 13.752 1.00 91.38 94 ALA A N 1
ATOM 750 C CA . ALA A 1 94 ? -5.141 3.664 13.354 1.00 91.38 94 ALA A CA 1
ATOM 751 C C . ALA A 1 94 ? -4.169 2.544 12.938 1.00 91.38 94 ALA A C 1
ATOM 753 O O . ALA A 1 94 ? -3.464 2.678 11.940 1.00 91.38 94 ALA A O 1
ATOM 754 N N . LYS A 1 95 ? -4.185 1.402 13.646 1.00 88.69 95 LYS A N 1
ATOM 755 C CA . LYS A 1 95 ? -3.404 0.216 13.258 1.00 88.69 95 LYS A CA 1
ATOM 756 C C . LYS A 1 95 ? -3.866 -0.377 11.932 1.00 88.69 95 LYS A C 1
ATOM 758 O O . LYS A 1 95 ? -3.023 -0.714 11.120 1.00 88.69 95 LYS A O 1
ATOM 763 N N . VAL A 1 96 ? -5.175 -0.508 11.718 1.00 88.00 96 VAL A N 1
ATOM 764 C CA . VAL A 1 96 ? -5.753 -1.116 10.506 1.00 88.00 96 VAL A CA 1
ATOM 765 C C . VAL A 1 96 ? -5.544 -0.249 9.263 1.00 88.00 96 VAL A C 1
ATOM 767 O O . VAL A 1 96 ? -5.364 -0.788 8.176 1.00 88.00 96 VAL A O 1
ATOM 770 N N . ILE A 1 97 ? -5.557 1.078 9.407 1.00 85.00 97 ILE A N 1
ATOM 771 C CA . ILE A 1 97 ? -5.262 2.010 8.308 1.00 85.00 97 ILE A CA 1
ATOM 772 C C . ILE A 1 97 ? -3.792 1.884 7.864 1.00 85.00 97 ILE A C 1
ATOM 774 O O . ILE A 1 97 ? -3.489 2.154 6.707 1.00 85.00 97 ILE A O 1
ATOM 778 N N . HIS A 1 98 ? -2.898 1.417 8.749 1.00 81.31 98 HIS A N 1
ATOM 779 C CA . HIS A 1 98 ? -1.478 1.174 8.465 1.00 81.31 98 HIS A CA 1
ATOM 780 C C . HIS A 1 98 ? -0.742 2.389 7.862 1.00 81.31 98 HIS A C 1
ATOM 782 O O . HIS A 1 98 ? 0.155 2.229 7.039 1.00 81.31 98 HIS A O 1
ATOM 788 N N . SER A 1 99 ? -1.103 3.603 8.291 1.00 84.56 99 SER A N 1
ATOM 789 C CA . SER A 1 99 ? -0.412 4.842 7.917 1.00 84.56 99 SER A CA 1
ATOM 790 C C . SER A 1 99 ? 0.295 5.459 9.122 1.00 84.56 99 SER A C 1
ATOM 792 O O . SER A 1 99 ? -0.306 5.587 10.194 1.00 84.56 99 SER A O 1
ATOM 794 N N . ASP A 1 100 ? 1.533 5.917 8.926 1.00 83.50 100 ASP A N 1
ATOM 795 C CA . ASP A 1 100 ? 2.298 6.658 9.937 1.00 83.50 100 ASP A CA 1
ATOM 796 C C . ASP A 1 100 ? 1.551 7.919 10.397 1.00 83.50 100 ASP A C 1
ATOM 798 O O . ASP A 1 100 ? 1.564 8.254 11.583 1.00 83.50 100 ASP A O 1
ATOM 802 N N . SER A 1 101 ? 0.815 8.571 9.486 1.00 86.62 101 SER A N 1
ATOM 803 C CA . SER A 1 101 ? -0.013 9.741 9.805 1.00 86.62 101 SER A CA 1
ATOM 804 C C . SER A 1 101 ? -1.134 9.400 10.793 1.00 86.62 101 SER A C 1
ATOM 806 O O . SER A 1 101 ? -1.301 10.083 11.804 1.00 86.62 101 SER A O 1
ATOM 808 N N . ALA A 1 102 ? -1.850 8.294 10.567 1.00 87.88 102 ALA A N 1
ATOM 809 C CA . ALA A 1 102 ? -2.931 7.841 11.442 1.00 87.88 102 ALA A CA 1
ATOM 810 C C . ALA A 1 102 ? -2.414 7.471 12.843 1.00 87.88 102 ALA A C 1
ATOM 812 O O . ALA A 1 102 ? -3.078 7.733 13.851 1.00 87.88 102 ALA A O 1
ATOM 813 N N . TRP A 1 103 ? -1.211 6.898 12.921 1.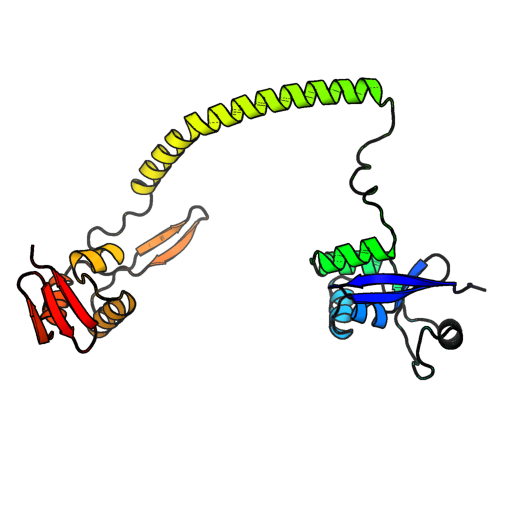00 89.12 103 TRP A N 1
ATOM 814 C CA . TRP A 1 103 ? -0.579 6.566 14.195 1.00 89.12 103 TRP A CA 1
ATOM 815 C C . TRP A 1 103 ? -0.096 7.806 14.957 1.00 89.12 103 TRP A C 1
ATOM 817 O O . TRP A 1 103 ? -0.338 7.926 16.162 1.00 89.12 103 TRP A O 1
ATOM 827 N N . ALA A 1 104 ? 0.526 8.761 14.262 1.00 87.56 104 ALA A N 1
ATOM 828 C CA . ALA A 1 104 ? 0.964 10.026 14.846 1.00 87.56 104 ALA A CA 1
ATOM 829 C C . ALA A 1 104 ? -0.214 10.817 15.439 1.00 87.56 104 ALA A C 1
ATOM 831 O O . ALA A 1 104 ? -0.132 11.292 16.573 1.00 87.56 104 ALA A O 1
ATOM 832 N N . ILE A 1 105 ? -1.332 10.882 14.713 1.00 89.38 105 ILE A N 1
ATOM 833 C CA . ILE A 1 105 ? -2.592 11.484 15.168 1.00 89.38 105 ILE A CA 1
ATOM 834 C C . ILE A 1 105 ? -3.059 10.873 16.494 1.00 89.38 105 ILE A C 1
ATOM 836 O O . ILE A 1 105 ? -3.361 11.598 17.445 1.00 89.38 105 ILE A O 1
ATOM 840 N N . TYR A 1 106 ? -3.109 9.539 16.580 1.00 91.31 106 TYR A N 1
ATOM 841 C CA . TYR A 1 106 ? -3.550 8.848 17.793 1.00 91.31 106 TYR A CA 1
ATOM 842 C C . TYR A 1 106 ? -2.661 9.198 18.998 1.00 91.31 106 TYR A C 1
ATOM 844 O O . TYR A 1 106 ? -3.165 9.490 20.088 1.00 91.31 106 TYR A O 1
ATOM 852 N N . ASN A 1 107 ? -1.341 9.222 18.804 1.00 89.56 107 ASN A N 1
ATOM 853 C CA . ASN A 1 107 ? -0.397 9.536 19.877 1.00 89.56 107 ASN A CA 1
ATOM 854 C C . ASN A 1 107 ? -0.529 10.989 20.361 1.00 89.56 107 ASN A C 1
ATOM 856 O O . ASN A 1 107 ? -0.480 11.224 21.571 1.00 89.56 107 ASN A O 1
ATOM 860 N N . GLN A 1 108 ? -0.765 11.941 19.449 1.00 88.62 108 GLN A N 1
ATOM 861 C CA . GLN A 1 108 ? -1.034 13.341 19.795 1.00 88.62 108 GLN A CA 1
ATOM 862 C C . GLN A 1 108 ? -2.319 13.485 20.627 1.00 88.62 108 GLN A C 1
ATOM 864 O O . GLN A 1 108 ? -2.320 14.154 21.662 1.00 88.62 108 GLN A O 1
ATOM 869 N N . LEU A 1 109 ? -3.400 12.804 20.230 1.00 88.75 109 LEU A N 1
ATOM 870 C CA . LEU A 1 109 ? -4.699 12.889 20.903 1.00 88.75 109 LEU A CA 1
ATOM 871 C C . LEU A 1 109 ? -4.659 12.419 22.357 1.00 88.75 109 LEU A C 1
ATOM 873 O O . LEU A 1 109 ? -5.283 13.039 23.213 1.00 88.75 109 LEU A O 1
ATOM 877 N N . TRP A 1 110 ? -3.928 11.354 22.680 1.00 88.62 110 TRP A N 1
ATOM 878 C CA . TRP A 1 110 ? -3.898 10.814 24.047 1.00 88.62 110 TRP A CA 1
ATOM 879 C C . TRP A 1 110 ? -2.592 11.033 24.791 1.00 88.62 110 TRP A C 1
ATOM 881 O O . TRP A 1 110 ? -2.415 10.433 25.851 1.00 88.62 110 TRP A O 1
ATOM 891 N N . ALA A 1 111 ? -1.721 11.911 24.275 1.00 69.62 111 ALA A N 1
ATOM 892 C CA . ALA A 1 111 ? -0.402 12.192 24.839 1.00 69.62 111 ALA A CA 1
ATOM 893 C C . ALA A 1 111 ? 0.289 10.899 25.294 1.00 69.62 111 ALA A C 1
ATOM 895 O O . ALA A 1 111 ? 0.857 10.823 26.388 1.00 69.62 111 ALA A O 1
ATOM 896 N N . VAL A 1 112 ? 0.177 9.852 24.469 1.00 60.41 112 VAL A N 1
ATOM 897 C CA . VAL A 1 112 ? 0.883 8.601 24.708 1.00 60.41 112 VAL A CA 1
ATOM 898 C C . VAL A 1 112 ? 2.329 8.915 24.368 1.00 60.41 112 VAL A C 1
ATOM 900 O O . VAL A 1 112 ? 2.777 8.712 23.246 1.00 60.41 112 VAL A O 1
ATOM 903 N N . ALA A 1 113 ? 3.041 9.492 25.340 1.00 43.47 113 ALA A N 1
ATOM 904 C CA . ALA A 1 113 ? 4.489 9.506 25.329 1.00 43.47 113 ALA A CA 1
ATOM 905 C C . ALA A 1 113 ? 4.931 8.075 25.016 1.00 43.47 113 ALA A C 1
ATOM 907 O O . ALA A 1 113 ? 4.322 7.128 25.521 1.00 43.47 113 ALA A O 1
ATOM 908 N N . GLU A 1 114 ? 5.986 7.913 24.229 1.00 44.91 114 GLU A N 1
ATOM 909 C CA . GLU A 1 114 ? 6.603 6.642 23.814 1.00 44.91 114 GLU A CA 1
ATOM 910 C C . GLU A 1 114 ? 6.951 5.661 24.963 1.00 44.91 114 GLU A C 1
ATOM 912 O O . GLU A 1 114 ? 7.533 4.608 24.744 1.00 44.91 114 GLU A O 1
ATOM 917 N N . LYS A 1 115 ? 6.531 5.922 26.204 1.00 41.69 115 LYS A N 1
ATOM 918 C CA . LYS A 1 115 ? 6.665 5.076 27.393 1.00 41.69 115 LYS A CA 1
ATOM 919 C C . LYS A 1 115 ? 5.950 3.721 27.338 1.00 41.69 115 LYS A C 1
ATOM 921 O O . LYS A 1 115 ? 6.117 2.944 28.269 1.00 41.69 115 LYS A O 1
ATOM 926 N N . ALA A 1 116 ? 5.193 3.391 26.293 1.00 42.41 116 ALA A N 1
ATOM 927 C CA . ALA A 1 116 ? 4.687 2.026 26.092 1.00 42.41 116 ALA A CA 1
ATOM 928 C C . ALA A 1 116 ? 5.529 1.197 25.104 1.00 42.41 116 ALA A C 1
ATOM 930 O O . ALA A 1 116 ? 5.218 0.026 24.900 1.00 42.41 116 ALA A O 1
ATOM 931 N N . TYR A 1 117 ? 6.593 1.769 24.526 1.00 45.56 117 TYR A N 1
ATOM 932 C CA . TYR A 1 117 ? 7.528 1.029 23.675 1.00 45.56 117 TYR A CA 1
ATOM 933 C C . TYR A 1 117 ? 8.636 0.311 24.477 1.00 45.56 117 TYR A C 1
ATOM 935 O O . TYR A 1 117 ? 9.333 -0.527 23.918 1.00 45.56 117 TYR A O 1
ATOM 943 N N . GLU A 1 118 ? 8.763 0.546 25.796 1.00 41.16 118 GLU A N 1
ATOM 944 C CA . GLU A 1 118 ? 9.898 0.021 26.591 1.00 41.16 118 GLU A CA 1
ATOM 945 C C . GLU A 1 118 ? 9.564 -0.720 27.903 1.00 41.16 118 GLU A C 1
ATOM 947 O O . GLU A 1 118 ? 10.472 -1.214 28.573 1.00 41.16 118 GLU A O 1
ATOM 952 N N . PHE A 1 119 ? 8.295 -0.932 28.276 1.00 40.28 119 PHE A N 1
ATOM 953 C CA . PHE A 1 119 ? 7.962 -1.700 29.498 1.00 40.28 119 PHE A CA 1
ATOM 954 C C . PHE A 1 119 ? 7.959 -3.236 29.325 1.00 40.28 119 PHE A C 1
ATOM 956 O O . PHE A 1 119 ? 7.298 -3.963 30.065 1.00 40.28 119 PHE A O 1
ATOM 963 N N . HIS A 1 120 ? 8.805 -3.735 28.417 1.00 44.38 120 HIS A N 1
ATOM 964 C CA . HIS A 1 120 ? 9.501 -5.013 28.606 1.00 44.38 120 HIS A CA 1
ATOM 965 C C . HIS A 1 120 ? 10.680 -4.912 29.595 1.00 44.38 120 HIS A C 1
ATOM 967 O O . HIS A 1 120 ? 11.342 -5.915 29.850 1.00 44.38 120 HIS A O 1
ATOM 973 N N . THR A 1 121 ? 10.926 -3.758 30.223 1.00 41.59 121 THR A N 1
ATOM 974 C CA . THR A 1 121 ? 11.971 -3.614 31.244 1.00 41.59 121 THR A CA 1
ATOM 975 C C . THR A 1 121 ? 11.371 -3.342 32.628 1.00 41.59 121 THR A C 1
ATOM 977 O O . THR A 1 121 ? 10.760 -2.313 32.907 1.00 41.59 121 THR A O 1
ATOM 980 N N . ARG A 1 122 ? 11.492 -4.338 33.515 1.00 40.53 122 ARG A N 1
ATOM 981 C CA . ARG A 1 122 ? 11.186 -4.216 34.949 1.00 40.53 122 ARG A CA 1
ATOM 982 C C . ARG A 1 122 ? 12.159 -3.233 35.627 1.00 40.53 122 ARG A C 1
ATOM 984 O O . ARG A 1 122 ? 13.311 -3.153 35.210 1.00 40.53 122 ARG A O 1
ATOM 991 N N . PRO A 1 123 ? 11.753 -2.570 36.726 1.00 53.09 123 PRO A N 1
ATOM 992 C CA . PRO A 1 123 ? 12.615 -1.667 37.474 1.00 53.09 123 PRO A CA 1
ATOM 993 C C . PRO A 1 123 ? 13.391 -2.428 38.556 1.00 53.09 123 PRO A C 1
ATOM 995 O O . PRO A 1 123 ? 12.766 -2.932 39.481 1.00 53.09 123 PRO A O 1
ATOM 998 N N . THR A 1 124 ? 14.729 -2.469 38.481 1.00 48.06 124 THR A N 1
ATOM 999 C CA . THR A 1 124 ? 15.602 -2.513 39.678 1.00 48.06 124 THR A CA 1
ATOM 1000 C C . THR A 1 124 ? 17.081 -2.288 39.322 1.00 48.06 124 THR A C 1
ATOM 1002 O O . THR A 1 124 ? 17.638 -3.010 38.505 1.00 48.06 124 THR A O 1
ATOM 1005 N N . ASN A 1 125 ? 17.706 -1.322 40.009 1.00 54.09 125 ASN A N 1
ATOM 1006 C CA . ASN A 1 125 ? 19.151 -1.044 40.129 1.00 54.09 125 ASN A CA 1
ATOM 1007 C C . ASN A 1 125 ? 19.910 -0.581 38.867 1.00 54.09 125 ASN A C 1
ATOM 1009 O O . ASN A 1 125 ? 20.788 -1.252 38.332 1.00 54.09 125 ASN A O 1
ATOM 1013 N N . ASN A 1 126 ? 19.639 0.669 38.483 1.00 57.06 126 ASN A N 1
ATOM 1014 C CA . ASN A 1 126 ? 20.129 1.322 37.266 1.00 57.06 126 ASN A CA 1
ATOM 1015 C C . ASN A 1 126 ? 21.656 1.464 37.103 1.00 57.06 126 ASN A C 1
ATOM 1017 O O . ASN A 1 126 ? 22.074 1.803 36.010 1.00 57.06 126 ASN A O 1
ATOM 1021 N N . ILE A 1 127 ? 22.518 1.240 38.098 1.00 57.78 127 ILE A N 1
ATOM 1022 C CA . ILE A 1 127 ? 23.965 1.504 37.915 1.00 57.78 127 ILE A CA 1
ATOM 1023 C C . ILE A 1 127 ? 24.743 0.247 37.507 1.00 57.78 127 ILE A C 1
ATOM 1025 O O . ILE A 1 127 ? 25.588 0.313 36.616 1.00 57.78 127 ILE A O 1
ATOM 1029 N N . GLU A 1 128 ? 24.450 -0.905 38.106 1.00 57.31 128 GLU A N 1
ATOM 1030 C CA . GLU A 1 128 ? 25.115 -2.167 37.748 1.00 57.31 128 GLU A CA 1
ATOM 1031 C C . GLU A 1 128 ? 24.586 -2.729 36.428 1.00 57.31 128 GLU A C 1
ATOM 1033 O O . GLU A 1 128 ? 25.366 -3.232 35.624 1.00 57.31 128 GLU A O 1
ATOM 1038 N N . VAL A 1 129 ? 23.291 -2.544 36.152 1.00 56.50 129 VAL A N 1
ATOM 1039 C CA . VAL A 1 129 ? 22.685 -2.927 34.870 1.00 56.50 129 VAL A CA 1
ATOM 1040 C C . VAL A 1 129 ? 23.221 -2.060 33.733 1.00 56.50 129 VAL A C 1
ATOM 1042 O O . VAL A 1 129 ? 23.587 -2.604 32.700 1.00 56.50 129 VAL A O 1
ATOM 1045 N N . LEU A 1 130 ? 23.369 -0.741 33.921 1.00 56.94 130 LEU A N 1
ATOM 1046 C CA . LEU A 1 130 ? 23.973 0.117 32.891 1.00 56.94 130 LEU A CA 1
ATOM 1047 C C . LEU A 1 130 ? 25.435 -0.249 32.609 1.00 56.94 130 LEU A C 1
ATOM 1049 O O . LEU A 1 130 ? 25.848 -0.185 31.456 1.00 56.94 130 LEU A O 1
ATOM 1053 N N . ARG A 1 131 ? 26.213 -0.663 33.621 1.00 65.81 131 ARG A N 1
ATOM 1054 C CA . ARG A 1 131 ? 27.584 -1.162 33.410 1.00 65.81 131 ARG A CA 1
ATOM 1055 C C . ARG A 1 131 ? 27.602 -2.498 32.676 1.00 65.81 131 ARG A C 1
ATOM 1057 O O . ARG A 1 131 ? 28.331 -2.620 31.701 1.00 65.81 131 ARG A O 1
ATOM 1064 N N . GLY A 1 132 ? 26.757 -3.447 33.081 1.00 67.38 132 GLY A N 1
ATOM 1065 C CA . GLY A 1 132 ? 26.607 -4.724 32.383 1.00 67.38 132 GLY A CA 1
ATOM 1066 C C . GLY A 1 132 ? 26.182 -4.538 30.927 1.00 67.38 132 GLY A C 1
ATOM 1067 O O . GLY A 1 132 ? 26.783 -5.127 30.040 1.00 67.38 132 GLY A O 1
ATOM 1068 N N . MET A 1 133 ? 25.231 -3.638 30.664 1.00 63.81 133 MET A N 1
ATOM 1069 C CA . MET A 1 133 ? 24.806 -3.291 29.308 1.00 63.81 133 MET A CA 1
ATOM 1070 C C . MET A 1 133 ? 25.918 -2.611 28.508 1.00 63.81 133 MET A C 1
ATOM 1072 O O . MET A 1 133 ? 26.040 -2.879 27.322 1.00 63.81 133 MET A O 1
ATOM 1076 N N . LEU A 1 134 ? 26.750 -1.761 29.116 1.00 74.19 134 LEU A N 1
ATOM 1077 C CA . LEU A 1 134 ? 27.899 -1.150 28.435 1.00 74.19 134 LEU A CA 1
ATOM 1078 C C . LEU A 1 134 ? 28.962 -2.187 28.055 1.00 74.19 134 LEU A C 1
ATOM 1080 O O . LEU A 1 134 ? 29.477 -2.147 26.937 1.00 74.19 134 LEU A O 1
ATOM 1084 N N . ASP A 1 135 ? 29.249 -3.136 28.943 1.00 74.38 135 ASP A N 1
ATOM 1085 C CA . ASP A 1 135 ? 30.181 -4.235 28.672 1.00 74.38 135 ASP A CA 1
ATOM 1086 C C . ASP A 1 135 ? 29.614 -5.203 27.621 1.00 74.38 135 ASP A C 1
ATOM 1088 O O . ASP A 1 135 ? 30.337 -5.690 26.748 1.00 74.38 135 ASP A O 1
ATOM 1092 N N . GLU A 1 136 ? 28.303 -5.431 27.642 1.00 75.81 136 GLU A N 1
ATOM 1093 C CA . GLU A 1 136 ? 27.600 -6.269 26.676 1.00 75.81 136 GLU A CA 1
ATOM 1094 C C . GLU A 1 136 ? 27.494 -5.588 25.304 1.00 75.81 136 GLU A C 1
ATOM 1096 O O . GLU A 1 136 ? 27.745 -6.240 24.293 1.00 75.81 136 GLU A O 1
ATOM 1101 N N . ILE A 1 137 ? 27.263 -4.270 25.251 1.00 74.56 137 ILE A N 1
ATOM 1102 C CA . ILE A 1 137 ? 27.345 -3.450 24.030 1.00 74.56 137 ILE A CA 1
ATOM 1103 C C . ILE A 1 137 ? 28.775 -3.459 23.484 1.00 74.56 137 ILE A C 1
ATOM 1105 O O . ILE A 1 137 ? 28.971 -3.608 22.281 1.00 74.56 137 ILE A O 1
ATOM 1109 N N . SER A 1 138 ? 29.790 -3.353 24.344 1.00 79.75 138 SER A N 1
ATOM 1110 C CA . SER A 1 138 ? 31.198 -3.435 23.937 1.00 79.75 138 SER A CA 1
ATOM 1111 C C . SER A 1 138 ? 31.528 -4.808 23.336 1.00 79.75 138 SER A C 1
ATOM 1113 O O . SER A 1 138 ? 32.106 -4.904 22.250 1.00 79.75 138 SER A O 1
ATOM 1115 N N . SER A 1 139 ? 31.063 -5.886 23.975 1.00 75.19 139 SER A N 1
ATOM 1116 C CA . SER A 1 139 ? 31.215 -7.254 23.469 1.00 75.19 139 SER A CA 1
ATOM 1117 C C . SER A 1 139 ? 30.442 -7.482 22.164 1.00 75.19 139 SER A C 1
ATOM 1119 O O . SER A 1 139 ? 30.952 -8.126 21.243 1.00 75.19 139 SER A O 1
ATOM 1121 N N . GLN A 1 140 ? 29.234 -6.926 22.042 1.00 70.88 140 GLN A N 1
ATOM 1122 C CA . GLN A 1 140 ? 28.431 -6.980 20.822 1.00 70.88 140 GLN A CA 1
ATOM 1123 C C . GLN A 1 140 ? 29.075 -6.191 19.684 1.00 70.88 140 GLN A C 1
ATOM 1125 O O . GLN A 1 140 ? 29.125 -6.707 18.574 1.00 70.88 140 GLN A O 1
ATOM 1130 N N . ASN A 1 141 ? 29.645 -5.016 19.948 1.00 73.75 141 ASN A N 1
ATOM 1131 C CA . ASN A 1 141 ? 30.366 -4.227 18.949 1.00 73.75 141 ASN A CA 1
ATOM 1132 C C . ASN A 1 141 ? 31.625 -4.947 18.458 1.00 73.75 141 ASN A C 1
ATOM 1134 O O . ASN A 1 141 ? 31.915 -4.943 17.265 1.00 73.75 141 ASN A O 1
ATOM 1138 N N . GLN A 1 142 ? 32.345 -5.639 19.343 1.00 72.62 142 GLN A N 1
ATOM 1139 C CA . GLN A 1 142 ? 33.493 -6.450 18.939 1.00 72.62 142 GLN A CA 1
ATOM 1140 C C . GLN A 1 142 ? 33.069 -7.680 18.116 1.00 72.62 142 GLN A C 1
ATOM 1142 O O . GLN A 1 142 ? 33.741 -8.049 17.153 1.00 72.62 142 GLN A O 1
ATOM 1147 N N . ARG A 1 143 ? 31.927 -8.303 18.445 1.00 71.12 143 ARG A N 1
ATOM 1148 C CA . ARG A 1 143 ? 31.330 -9.372 17.625 1.00 71.12 143 ARG A CA 1
ATOM 1149 C C . ARG A 1 143 ? 30.845 -8.851 16.275 1.00 71.12 143 ARG A C 1
ATOM 1151 O O . ARG A 1 143 ? 31.082 -9.527 15.284 1.00 71.12 143 ARG A O 1
ATOM 1158 N N . LEU A 1 144 ? 30.220 -7.676 16.233 1.00 67.12 144 LEU A N 1
ATOM 1159 C CA . LEU A 1 144 ? 29.782 -7.016 15.006 1.00 67.12 144 LEU A CA 1
ATOM 1160 C C . LEU A 1 144 ? 30.973 -6.682 14.120 1.00 67.12 144 LEU A C 1
ATOM 1162 O O . LEU A 1 144 ? 30.951 -7.076 12.970 1.00 67.12 144 LEU A O 1
ATOM 1166 N N . SER A 1 145 ? 32.051 -6.114 14.658 1.00 71.56 145 SER A N 1
ATOM 1167 C CA . SER A 1 145 ? 33.277 -5.860 13.893 1.00 71.56 145 SER A CA 1
ATOM 1168 C C . SER A 1 145 ? 33.897 -7.150 13.335 1.00 71.56 145 SER A C 1
ATOM 1170 O O . SER A 1 145 ? 34.317 -7.193 12.182 1.00 71.56 145 SER A O 1
ATOM 1172 N N . ASN A 1 146 ? 33.885 -8.247 14.101 1.00 68.31 146 ASN A N 1
ATOM 1173 C CA . ASN A 1 146 ? 34.342 -9.552 13.611 1.00 68.31 146 ASN A CA 1
ATOM 1174 C C . ASN A 1 146 ? 33.398 -10.156 12.552 1.00 68.31 146 ASN A C 1
ATOM 1176 O O . ASN A 1 146 ? 33.861 -10.844 11.643 1.00 68.31 146 ASN A O 1
ATOM 1180 N N . VAL A 1 147 ? 32.086 -9.926 12.662 1.00 60.03 147 VAL A N 1
ATOM 1181 C CA . VAL A 1 147 ? 31.090 -10.345 11.663 1.00 60.03 147 VAL A CA 1
ATOM 1182 C C . VAL A 1 147 ? 31.200 -9.487 10.411 1.00 60.03 147 VAL A C 1
ATOM 1184 O O . VAL A 1 147 ? 31.208 -10.051 9.331 1.00 60.03 147 VAL A O 1
ATOM 1187 N N . GLU A 1 148 ? 31.360 -8.173 10.526 1.00 57.72 148 GLU A N 1
ATOM 1188 C CA . GLU A 1 148 ? 31.605 -7.249 9.417 1.00 57.72 148 GLU A CA 1
ATOM 1189 C C . GLU A 1 148 ? 32.892 -7.617 8.688 1.00 57.72 148 GLU A C 1
ATOM 1191 O O . GLU A 1 148 ? 32.871 -7.733 7.470 1.00 57.72 148 GLU A O 1
ATOM 1196 N N . HIS A 1 149 ? 33.970 -7.936 9.409 1.00 56.19 149 HIS A N 1
ATOM 1197 C CA . HIS A 1 149 ? 35.214 -8.385 8.789 1.00 56.19 149 HIS A CA 1
ATOM 1198 C C . HIS A 1 149 ? 35.069 -9.751 8.090 1.00 56.19 149 HIS A C 1
ATOM 1200 O O . HIS A 1 149 ? 35.591 -9.949 6.994 1.00 56.19 149 HIS A O 1
ATOM 1206 N N . ARG A 1 150 ? 34.313 -10.699 8.668 1.00 53.16 150 ARG A N 1
ATOM 1207 C CA . ARG A 1 150 ? 33.980 -11.965 7.986 1.00 53.16 150 ARG A CA 1
ATOM 1208 C C . ARG A 1 150 ? 33.041 -11.754 6.803 1.00 53.16 150 ARG A C 1
ATOM 1210 O O . ARG A 1 150 ? 33.202 -12.421 5.792 1.00 53.16 150 ARG A O 1
ATOM 1217 N N . VAL A 1 151 ? 32.094 -10.826 6.884 1.00 50.91 151 VAL A N 1
ATOM 1218 C CA . VAL A 1 151 ? 31.194 -10.480 5.784 1.00 50.91 151 VAL A CA 1
ATOM 1219 C C . VAL A 1 151 ? 32.001 -9.829 4.664 1.00 50.91 151 VAL A C 1
ATOM 1221 O O . VAL A 1 151 ? 31.985 -10.358 3.562 1.00 50.91 151 VAL A O 1
ATOM 1224 N N . GLU A 1 152 ? 32.794 -8.793 4.922 1.00 55.34 152 GLU A N 1
ATOM 1225 C CA . GLU A 1 152 ? 33.614 -8.119 3.904 1.00 55.34 152 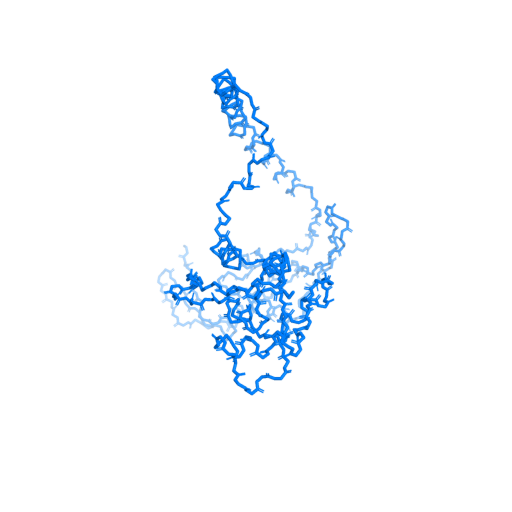GLU A CA 1
ATOM 1226 C C . GLU A 1 152 ? 34.600 -9.048 3.187 1.00 55.34 152 GLU A C 1
ATOM 1228 O O . GLU A 1 152 ? 34.875 -8.834 2.010 1.00 55.34 152 GLU A O 1
ATOM 1233 N N . VAL A 1 153 ? 35.120 -10.086 3.854 1.00 53.62 153 VAL A N 1
ATOM 1234 C CA . VAL A 1 153 ? 36.146 -10.967 3.268 1.00 53.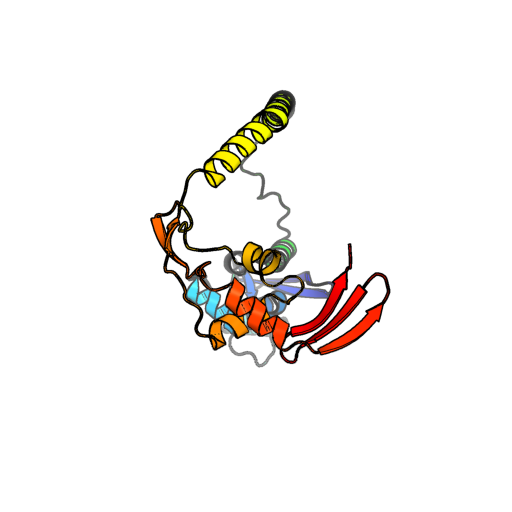62 153 VAL A CA 1
ATOM 1235 C C . VAL A 1 153 ? 35.576 -12.300 2.755 1.00 53.62 153 VAL A C 1
ATOM 1237 O O . VAL A 1 153 ? 36.020 -12.792 1.714 1.00 53.62 153 VAL A O 1
ATOM 1240 N N . GLU A 1 154 ? 34.589 -12.898 3.433 1.00 49.88 154 GLU A N 1
ATOM 1241 C CA . GLU A 1 154 ? 33.998 -14.195 3.052 1.00 49.88 154 GLU A CA 1
ATOM 1242 C C . GLU A 1 154 ? 32.775 -14.042 2.128 1.00 49.88 154 GLU A C 1
ATOM 1244 O O . GLU A 1 154 ? 32.571 -14.910 1.275 1.00 49.88 154 GLU A O 1
ATOM 1249 N N . THR A 1 155 ? 31.981 -12.957 2.213 1.00 47.81 155 THR A N 1
ATOM 1250 C CA . THR A 1 155 ? 30.813 -12.803 1.317 1.00 47.81 155 THR A CA 1
ATOM 1251 C C . THR A 1 155 ? 31.161 -12.516 -0.137 1.00 47.81 155 THR A C 1
ATOM 1253 O O . THR A 1 155 ? 30.493 -13.124 -0.965 1.00 47.81 155 THR A O 1
ATOM 1256 N N . PRO A 1 156 ? 32.192 -11.736 -0.522 1.00 46.22 156 PRO A N 1
ATOM 1257 C CA . PRO A 1 156 ? 32.513 -11.579 -1.942 1.00 46.22 156 PRO A CA 1
ATOM 1258 C C . PRO A 1 156 ? 32.865 -12.917 -2.602 1.00 46.22 156 PRO A C 1
ATOM 1260 O O . PRO A 1 156 ? 32.365 -13.213 -3.678 1.00 46.22 156 PRO A O 1
ATOM 1263 N N . ARG A 1 157 ? 33.613 -13.786 -1.905 1.00 51.34 157 ARG A N 1
ATOM 1264 C CA . ARG A 1 157 ? 34.006 -15.112 -2.414 1.00 51.34 157 ARG A CA 1
ATOM 1265 C C . ARG A 1 157 ? 32.854 -16.117 -2.463 1.00 51.34 157 ARG A C 1
ATOM 1267 O O . ARG A 1 157 ? 32.770 -16.899 -3.404 1.00 51.34 157 ARG A O 1
ATOM 1274 N N . LEU A 1 158 ? 31.960 -16.106 -1.471 1.00 51.19 158 LEU A N 1
ATOM 1275 C CA . LEU A 1 158 ? 30.755 -16.951 -1.463 1.00 51.19 158 LEU A CA 1
ATOM 1276 C C . LEU A 1 158 ? 29.683 -16.454 -2.440 1.00 51.19 158 LEU A C 1
ATOM 1278 O O . LEU A 1 158 ? 28.920 -17.259 -2.966 1.00 51.19 158 LEU A O 1
ATOM 1282 N N . VAL A 1 159 ? 29.614 -15.144 -2.682 1.00 52.06 159 VAL A N 1
ATOM 1283 C CA . VAL A 1 159 ? 28.739 -14.536 -3.688 1.00 52.06 159 VAL A CA 1
ATOM 1284 C C . VAL A 1 159 ? 29.283 -14.816 -5.084 1.00 52.06 159 VAL A C 1
ATOM 1286 O O . VAL A 1 159 ? 28.505 -15.235 -5.927 1.00 52.06 159 VAL A O 1
ATOM 1289 N N . GLU A 1 160 ? 30.591 -14.706 -5.322 1.00 50.53 160 GLU A N 1
ATOM 1290 C CA . GLU A 1 160 ? 31.211 -15.111 -6.591 1.00 50.53 160 GLU A CA 1
ATOM 1291 C C . GLU A 1 160 ? 31.023 -16.606 -6.859 1.00 50.53 160 GLU A C 1
ATOM 1293 O O . GLU A 1 160 ? 30.540 -16.948 -7.930 1.00 50.53 160 GLU A O 1
ATOM 1298 N N . SER A 1 161 ? 31.253 -17.498 -5.884 1.00 50.16 161 SER A N 1
ATOM 1299 C CA . SER A 1 161 ? 31.037 -18.938 -6.106 1.00 50.16 161 SER A CA 1
ATOM 1300 C C . SER A 1 161 ? 29.562 -19.296 -6.310 1.00 50.16 161 SER A C 1
ATOM 1302 O O . SER A 1 161 ? 29.266 -20.233 -7.043 1.00 50.16 161 SER A O 1
ATOM 1304 N N . ARG A 1 162 ? 28.625 -18.573 -5.675 1.00 52.94 162 ARG A N 1
ATOM 1305 C CA . ARG A 1 162 ? 27.177 -18.756 -5.881 1.00 52.94 162 ARG A CA 1
ATOM 1306 C C . ARG A 1 162 ? 26.679 -18.124 -7.173 1.00 52.94 162 ARG A C 1
ATOM 1308 O O . ARG A 1 162 ? 25.745 -18.659 -7.749 1.00 52.94 162 ARG A O 1
ATOM 1315 N N . ILE A 1 163 ? 27.278 -17.029 -7.640 1.00 53.09 163 ILE A N 1
ATOM 1316 C CA . ILE A 1 163 ? 27.008 -16.449 -8.961 1.00 53.09 163 ILE A CA 1
ATOM 1317 C C . ILE A 1 163 ? 27.574 -17.372 -10.038 1.00 53.09 163 ILE A C 1
ATOM 1319 O O . ILE A 1 163 ? 26.868 -17.672 -10.988 1.00 53.09 163 ILE A O 1
ATOM 1323 N N . GLU A 1 164 ? 28.790 -17.891 -9.872 1.00 52.91 164 GLU A N 1
ATOM 1324 C CA . GLU A 1 164 ? 29.378 -18.880 -10.777 1.00 52.91 164 GLU A CA 1
ATOM 1325 C C . GLU A 1 164 ? 28.565 -20.177 -10.786 1.00 52.91 164 GLU A C 1
ATOM 1327 O O . GLU A 1 164 ? 28.258 -20.669 -11.869 1.00 52.91 164 GLU A O 1
ATOM 1332 N N . GLN A 1 165 ? 28.128 -20.682 -9.623 1.00 48.47 165 GLN A N 1
ATOM 1333 C CA . GLN A 1 165 ? 27.229 -21.839 -9.522 1.00 48.47 165 GLN A CA 1
ATOM 1334 C C . GLN A 1 165 ? 25.825 -21.564 -10.064 1.00 48.47 165 GLN A C 1
ATOM 1336 O O . GLN A 1 165 ? 25.284 -22.431 -10.724 1.00 48.47 165 GLN A O 1
ATOM 1341 N N . ALA A 1 166 ? 25.240 -20.379 -9.877 1.00 50.94 166 ALA A N 1
ATOM 1342 C CA . ALA A 1 166 ? 23.939 -20.031 -10.461 1.00 50.94 166 ALA A CA 1
ATOM 1343 C C . ALA A 1 166 ? 24.023 -19.753 -11.975 1.00 50.94 166 ALA A C 1
ATOM 1345 O O . ALA A 1 166 ? 23.040 -19.907 -12.695 1.00 50.94 166 ALA A O 1
ATOM 1346 N N . LEU A 1 167 ? 25.197 -19.356 -12.477 1.00 52.22 167 LEU A N 1
ATOM 1347 C CA . LEU A 1 167 ? 25.485 -19.266 -13.909 1.00 52.22 167 LEU A CA 1
ATOM 1348 C C . LEU A 1 167 ? 25.756 -20.645 -14.531 1.00 52.22 167 LEU A C 1
ATOM 1350 O O . LEU A 1 167 ? 25.531 -20.805 -15.729 1.00 52.22 167 LEU A O 1
ATOM 1354 N N . THR A 1 168 ? 26.216 -21.628 -13.748 1.00 53.22 168 THR A N 1
ATOM 1355 C CA . THR A 1 168 ? 26.461 -23.005 -14.219 1.00 53.22 168 THR A CA 1
ATOM 1356 C C . THR A 1 168 ? 25.309 -23.971 -13.953 1.00 53.22 168 THR A C 1
ATOM 1358 O O . THR A 1 168 ? 25.167 -24.942 -14.690 1.00 53.22 168 THR A O 1
ATOM 1361 N N . ASP A 1 169 ? 24.464 -23.706 -12.962 1.00 59.25 169 ASP A N 1
ATOM 1362 C CA . ASP A 1 169 ? 23.463 -24.640 -12.463 1.00 59.25 169 ASP A CA 1
ATOM 1363 C C . ASP A 1 169 ? 22.184 -23.878 -12.076 1.00 59.25 169 ASP A C 1
ATOM 1365 O O . ASP A 1 169 ? 22.008 -23.414 -10.953 1.00 59.25 169 ASP A O 1
ATOM 1369 N N . HIS A 1 170 ? 21.319 -23.645 -13.068 1.00 48.03 170 HIS A N 1
ATOM 1370 C CA . HIS A 1 170 ? 19.944 -24.159 -13.086 1.00 48.03 170 HIS A CA 1
ATOM 1371 C C . HIS A 1 170 ? 19.139 -23.558 -14.252 1.00 48.03 170 HIS A C 1
ATOM 1373 O O . HIS A 1 170 ? 18.906 -22.356 -14.333 1.00 48.03 170 HIS A O 1
ATOM 1379 N N . GLN A 1 171 ? 18.687 -24.472 -15.123 1.00 53.47 171 GLN A N 1
ATOM 1380 C CA . GLN A 1 171 ? 17.974 -24.302 -16.400 1.00 53.47 171 GLN A CA 1
ATOM 1381 C C . GLN A 1 171 ? 18.854 -23.865 -17.564 1.00 53.47 171 GLN A C 1
ATOM 1383 O O . GLN A 1 171 ? 18.889 -22.703 -17.963 1.00 53.47 171 GLN A O 1
ATOM 1388 N N . THR A 1 172 ? 19.535 -24.855 -18.145 1.00 61.66 172 THR A N 1
ATOM 1389 C CA . THR A 1 172 ? 20.149 -24.779 -19.469 1.00 61.66 172 THR A CA 1
ATOM 1390 C C . THR A 1 172 ? 19.140 -24.201 -20.453 1.00 61.66 172 THR A C 1
ATOM 1392 O O . THR A 1 172 ? 18.215 -24.870 -20.923 1.00 61.66 172 THR A O 1
ATOM 1395 N N . PHE A 1 173 ? 19.303 -22.908 -20.724 1.00 69.06 173 PHE A N 1
ATOM 1396 C CA . PHE A 1 173 ? 18.656 -22.245 -21.837 1.00 69.06 173 PHE A CA 1
ATOM 1397 C C . PHE A 1 173 ? 18.925 -23.110 -23.074 1.00 69.06 173 PHE A C 1
ATOM 1399 O O . PHE A 1 173 ? 20.079 -23.495 -23.254 1.00 69.06 173 PHE A O 1
ATOM 1406 N N . PRO A 1 174 ? 17.904 -23.500 -23.858 1.00 79.62 174 PRO A N 1
ATOM 1407 C CA . PRO A 1 174 ? 18.113 -24.495 -24.901 1.00 79.62 174 PRO A CA 1
ATOM 1408 C C . PRO A 1 174 ? 19.238 -24.060 -25.841 1.00 79.62 174 PRO A C 1
ATOM 1410 O O . PRO A 1 174 ? 19.229 -22.912 -26.278 1.00 79.62 174 PRO A O 1
ATOM 1413 N N . ASP A 1 175 ? 20.155 -24.972 -26.171 1.00 81.94 175 ASP A N 1
ATOM 1414 C CA . ASP A 1 175 ? 21.342 -24.673 -26.991 1.00 81.94 175 ASP A CA 1
ATOM 1415 C C . ASP A 1 175 ? 20.995 -24.115 -28.384 1.00 81.94 175 ASP A C 1
ATOM 1417 O O . ASP A 1 175 ? 21.822 -23.498 -29.040 1.00 81.94 175 ASP A O 1
ATOM 1421 N N . ASP A 1 176 ? 19.761 -24.332 -28.848 1.00 88.00 176 ASP A N 1
ATOM 1422 C CA . ASP A 1 176 ? 19.248 -23.850 -30.133 1.00 88.00 176 ASP A CA 1
ATOM 1423 C C . ASP A 1 176 ? 18.442 -22.537 -30.036 1.00 88.00 176 ASP A C 1
ATOM 1425 O O . ASP A 1 176 ? 17.841 -22.069 -31.014 1.00 88.00 176 ASP A O 1
ATOM 1429 N N . CYS A 1 177 ? 18.377 -21.959 -28.840 1.00 87.69 177 CYS A N 1
ATOM 1430 C CA . CYS A 1 177 ? 17.725 -20.694 -28.551 1.00 87.69 177 CYS A CA 1
ATOM 1431 C C . CYS A 1 177 ? 18.773 -19.626 -28.248 1.00 87.69 177 CYS A C 1
ATOM 1433 O O . CYS A 1 177 ? 19.855 -19.915 -27.754 1.00 87.69 177 CYS A O 1
ATOM 1435 N N . ILE A 1 178 ? 18.410 -18.363 -28.469 1.00 87.75 178 ILE A N 1
ATOM 1436 C CA . ILE A 1 178 ? 19.280 -17.213 -28.191 1.00 87.75 178 ILE A CA 1
ATOM 1437 C C . ILE A 1 178 ? 18.552 -16.166 -27.340 1.00 87.75 178 ILE A C 1
ATOM 1439 O O . ILE A 1 178 ? 17.328 -15.979 -27.443 1.00 87.75 178 ILE A O 1
ATOM 1443 N N . ARG A 1 179 ? 19.278 -15.494 -26.441 1.00 87.06 179 ARG A N 1
ATOM 1444 C CA . ARG A 1 179 ? 18.685 -14.513 -25.526 1.00 87.06 179 ARG A CA 1
ATOM 1445 C C . ARG A 1 179 ? 18.392 -13.217 -26.266 1.00 87.06 179 ARG A C 1
ATOM 1447 O O . ARG A 1 179 ? 19.122 -12.791 -27.148 1.00 87.06 179 ARG A O 1
ATOM 1454 N N . VAL A 1 180 ? 17.350 -12.505 -25.837 1.00 87.00 180 VAL A N 1
ATOM 1455 C CA . VAL A 1 180 ? 16.958 -11.230 -26.466 1.00 87.00 180 VAL A CA 1
ATOM 1456 C C . VAL A 1 180 ? 18.095 -10.201 -26.484 1.00 87.00 180 VAL A C 1
ATOM 1458 O O . VAL A 1 180 ? 18.186 -9.440 -27.439 1.00 87.00 180 VAL A O 1
ATOM 1461 N N . GLY A 1 181 ? 18.950 -10.165 -25.459 1.00 85.62 181 GLY A N 1
ATOM 1462 C CA . GLY A 1 181 ? 20.116 -9.275 -25.446 1.00 85.62 181 GLY A CA 1
ATOM 1463 C C . GLY A 1 181 ? 21.100 -9.579 -26.579 1.00 85.62 181 GLY A C 1
ATOM 1464 O O . GLY A 1 181 ? 21.498 -8.663 -27.288 1.00 85.62 181 GLY A O 1
ATOM 1465 N N . GLU A 1 182 ? 21.412 -10.856 -26.791 1.00 88.69 182 GLU A N 1
ATOM 1466 C CA . GLU A 1 182 ? 22.305 -11.344 -27.854 1.00 88.69 182 GLU A CA 1
ATOM 1467 C C . GLU A 1 182 ? 21.690 -11.094 -29.239 1.00 88.69 182 GLU A C 1
ATOM 1469 O O . GLU A 1 182 ? 22.350 -10.557 -30.117 1.00 88.69 182 GLU A O 1
ATOM 1474 N N . ILE A 1 183 ? 20.376 -11.306 -29.410 1.00 91.62 183 ILE A N 1
ATOM 1475 C CA . ILE A 1 183 ? 19.664 -10.945 -30.655 1.00 91.62 183 ILE A CA 1
ATOM 1476 C C . ILE A 1 183 ? 19.877 -9.465 -31.013 1.00 91.62 183 ILE A C 1
ATOM 1478 O O . ILE A 1 183 ? 20.101 -9.124 -32.173 1.00 91.62 183 ILE A O 1
ATOM 1482 N N . LEU A 1 184 ? 19.777 -8.565 -30.032 1.00 89.62 184 LEU A N 1
ATOM 1483 C CA . LEU A 1 184 ? 19.919 -7.126 -30.272 1.00 89.62 184 LEU A CA 1
ATOM 1484 C C . LEU A 1 184 ? 21.364 -6.724 -30.561 1.00 89.62 184 LEU A C 1
ATOM 1486 O O . LEU A 1 184 ? 21.578 -5.821 -31.363 1.00 89.62 184 LEU A O 1
ATOM 1490 N N . THR A 1 185 ? 22.333 -7.363 -29.915 1.00 87.56 185 THR A N 1
ATOM 1491 C CA . THR A 1 185 ? 23.753 -7.043 -30.095 1.00 87.56 185 THR A CA 1
ATOM 1492 C C . THR A 1 185 ? 24.297 -7.633 -31.393 1.00 87.56 185 THR A C 1
ATOM 1494 O O . THR A 1 185 ? 24.909 -6.908 -32.175 1.00 87.56 185 THR A O 1
ATOM 1497 N N . ASP A 1 186 ? 24.020 -8.910 -31.647 1.00 92.12 186 ASP A N 1
ATOM 1498 C CA . ASP A 1 186 ? 24.706 -9.692 -32.677 1.00 92.12 186 ASP A CA 1
ATOM 1499 C C . ASP A 1 186 ? 23.978 -9.633 -34.023 1.00 92.12 186 ASP A C 1
ATOM 1501 O O . ASP A 1 186 ? 24.613 -9.647 -35.076 1.00 92.12 186 ASP A O 1
ATOM 1505 N N . TYR A 1 187 ? 22.644 -9.518 -34.002 1.00 92.62 187 TYR A N 1
ATOM 1506 C CA . TYR A 1 187 ? 21.818 -9.570 -35.212 1.00 92.62 187 TYR A CA 1
ATOM 1507 C C . TYR A 1 187 ? 21.141 -8.238 -35.547 1.00 92.62 187 TYR A C 1
ATOM 1509 O O . TYR A 1 187 ? 20.979 -7.924 -36.721 1.00 92.62 187 TYR A O 1
ATOM 1517 N N . PHE A 1 188 ? 20.739 -7.432 -34.557 1.00 90.31 188 PHE A N 1
ATOM 1518 C CA . PHE A 1 188 ? 19.992 -6.182 -34.783 1.00 90.31 188 PHE A CA 1
ATOM 1519 C C . PHE A 1 188 ? 20.614 -4.958 -34.086 1.00 90.31 188 PHE A C 1
ATOM 1521 O O . PHE A 1 188 ? 19.909 -4.241 -33.357 1.00 90.31 188 PHE A O 1
ATOM 1528 N N . PRO A 1 189 ? 21.909 -4.670 -34.318 1.00 86.19 189 PRO A N 1
ATOM 1529 C CA . PRO A 1 189 ? 22.627 -3.637 -33.584 1.00 86.19 189 PRO A CA 1
ATOM 1530 C C . PRO A 1 189 ? 21.980 -2.262 -33.769 1.00 86.19 189 PRO A C 1
ATOM 1532 O O . PRO A 1 189 ? 21.702 -1.808 -34.880 1.00 86.19 189 PRO A O 1
ATOM 1535 N N . GLY A 1 190 ? 21.728 -1.581 -32.650 1.00 81.62 190 GLY A N 1
ATOM 1536 C CA . GLY A 1 190 ? 21.168 -0.226 -32.638 1.00 81.62 190 GLY A CA 1
ATOM 1537 C C . GLY A 1 190 ? 19.669 -0.132 -32.953 1.00 81.62 190 GLY A C 1
ATOM 1538 O O . GLY A 1 190 ? 19.136 0.978 -33.019 1.00 81.62 190 GLY A O 1
ATOM 1539 N N . VAL A 1 191 ? 18.961 -1.255 -33.113 1.00 84.19 191 VAL A N 1
ATOM 1540 C CA . VAL A 1 191 ? 17.502 -1.264 -33.282 1.00 84.19 191 VAL A CA 1
ATOM 1541 C C . VAL A 1 191 ? 16.822 -1.404 -31.921 1.00 84.19 191 VAL A C 1
ATOM 1543 O O . VAL A 1 191 ? 17.146 -2.275 -31.118 1.00 84.19 191 VAL A O 1
ATOM 1546 N N . ALA A 1 192 ? 15.831 -0.552 -31.647 1.00 87.06 192 ALA A N 1
ATOM 1547 C CA . ALA A 1 192 ? 15.091 -0.612 -30.390 1.00 87.06 192 ALA A CA 1
ATOM 1548 C C . ALA A 1 192 ? 14.400 -1.976 -30.202 1.00 87.06 192 ALA A C 1
ATOM 1550 O O . ALA A 1 192 ? 13.685 -2.444 -31.093 1.00 87.06 192 ALA A O 1
ATOM 1551 N N . ARG A 1 193 ? 14.530 -2.561 -29.001 1.00 89.69 193 ARG A N 1
ATOM 1552 C CA . ARG A 1 193 ? 13.991 -3.886 -28.642 1.00 89.69 193 ARG A CA 1
ATOM 1553 C C . ARG A 1 193 ? 12.557 -4.117 -29.113 1.00 89.69 193 ARG A C 1
ATOM 1555 O O . ARG A 1 193 ? 12.278 -5.133 -29.739 1.00 89.69 193 ARG A O 1
ATOM 1562 N N . ALA A 1 194 ? 11.652 -3.178 -28.833 1.00 89.31 194 ALA A N 1
ATOM 1563 C CA . ALA A 1 194 ? 10.238 -3.307 -29.189 1.00 89.31 194 ALA A CA 1
ATOM 1564 C C . ALA A 1 194 ? 10.028 -3.516 -30.699 1.00 89.31 194 ALA A C 1
ATOM 1566 O O . ALA A 1 194 ? 9.185 -4.310 -31.103 1.00 89.31 194 ALA A O 1
ATOM 1567 N N . LYS A 1 195 ? 10.837 -2.855 -31.533 1.00 88.50 195 LYS A N 1
ATOM 1568 C CA . LYS A 1 195 ? 10.743 -2.947 -32.992 1.00 88.50 195 LYS A CA 1
ATOM 1569 C C . LYS A 1 195 ? 11.240 -4.291 -33.508 1.00 88.50 195 LYS A C 1
ATOM 1571 O O . LYS A 1 195 ? 10.572 -4.889 -34.345 1.00 88.50 195 LYS A O 1
ATOM 1576 N N . VAL A 1 196 ? 12.358 -4.782 -32.969 1.00 90.25 196 VAL A N 1
ATOM 1577 C CA . VAL A 1 196 ? 12.895 -6.111 -33.307 1.00 90.25 196 VAL A CA 1
ATOM 1578 C C . VAL A 1 196 ? 11.884 -7.198 -32.951 1.00 90.25 196 VAL A C 1
ATOM 1580 O O . VAL A 1 196 ? 11.579 -8.042 -33.785 1.00 90.25 196 VAL A O 1
ATOM 1583 N N . MET A 1 197 ? 11.277 -7.135 -31.762 1.00 92.31 197 MET A N 1
ATOM 1584 C CA . MET A 1 197 ? 10.268 -8.120 -31.352 1.00 92.31 197 MET A CA 1
ATOM 1585 C C . MET A 1 197 ? 9.029 -8.096 -32.256 1.00 92.31 197 MET A C 1
ATOM 1587 O O . MET A 1 197 ? 8.555 -9.153 -32.664 1.00 92.31 197 MET A O 1
ATOM 1591 N N . THR A 1 198 ? 8.515 -6.910 -32.598 1.00 91.19 198 THR A N 1
ATOM 1592 C CA . THR A 1 198 ? 7.382 -6.773 -33.528 1.00 91.19 198 THR A CA 1
ATOM 1593 C C . THR A 1 198 ? 7.719 -7.322 -34.910 1.00 91.19 198 THR A C 1
ATOM 1595 O O . THR A 1 198 ? 6.900 -8.022 -35.499 1.00 91.19 198 THR A O 1
ATOM 1598 N N . TYR A 1 199 ? 8.925 -7.055 -35.411 1.00 91.44 199 TYR A N 1
ATOM 1599 C CA . TYR A 1 199 ? 9.383 -7.557 -36.703 1.00 91.44 199 TYR A CA 1
ATOM 1600 C C . TYR A 1 199 ? 9.508 -9.087 -36.721 1.00 91.44 199 TYR A C 1
ATOM 1602 O O . TYR A 1 199 ? 8.934 -9.731 -37.596 1.00 91.44 199 TYR A O 1
ATOM 1610 N N . LEU A 1 200 ? 10.165 -9.681 -35.721 1.00 93.06 200 LEU A N 1
ATOM 1611 C CA . LEU A 1 200 ? 10.286 -11.138 -35.606 1.00 93.06 200 LEU A CA 1
ATOM 1612 C C . LEU A 1 200 ? 8.913 -11.815 -35.465 1.00 93.06 200 LEU A C 1
ATOM 1614 O O . LEU A 1 200 ? 8.688 -12.873 -36.048 1.00 93.06 200 LEU A O 1
ATOM 1618 N N . ASN A 1 201 ? 7.967 -11.187 -34.756 1.00 92.44 201 ASN A N 1
ATOM 1619 C CA . ASN A 1 201 ? 6.583 -11.666 -34.680 1.00 92.44 201 ASN A CA 1
ATOM 1620 C C . ASN A 1 201 ? 5.880 -11.609 -36.039 1.00 92.44 201 ASN A C 1
ATOM 1622 O O . ASN A 1 201 ? 5.210 -12.566 -36.415 1.00 92.44 201 ASN A O 1
ATOM 1626 N N . ALA A 1 202 ? 6.029 -10.503 -36.771 1.00 89.94 202 ALA A N 1
ATOM 1627 C CA . ALA A 1 202 ? 5.412 -10.322 -38.082 1.00 89.94 202 ALA A CA 1
ATOM 1628 C C . ALA A 1 202 ? 5.955 -11.313 -39.122 1.00 89.94 202 ALA A C 1
ATOM 1630 O O . ALA A 1 202 ? 5.215 -11.754 -39.996 1.00 89.94 202 ALA A O 1
ATOM 1631 N N . LEU A 1 203 ? 7.229 -11.694 -39.003 1.00 90.81 203 LEU A N 1
ATOM 1632 C CA . LEU A 1 203 ? 7.837 -12.745 -39.816 1.00 90.81 203 LEU A CA 1
ATOM 1633 C C . LEU A 1 203 ? 7.435 -14.165 -39.396 1.00 90.81 203 LEU A C 1
ATOM 1635 O O . LEU A 1 203 ? 7.759 -15.109 -40.111 1.00 90.81 203 LEU A O 1
ATOM 1639 N N . GLY A 1 204 ? 6.773 -14.332 -38.248 1.00 91.31 204 GLY A N 1
ATOM 1640 C CA . GLY A 1 204 ? 6.503 -15.651 -37.683 1.00 91.31 204 GLY A CA 1
ATOM 1641 C C . GLY A 1 204 ? 7.785 -16.409 -37.330 1.00 91.31 204 GLY A C 1
ATOM 1642 O O . GLY A 1 204 ? 7.842 -17.623 -37.518 1.00 91.31 204 GLY A O 1
ATOM 1643 N N . HIS A 1 205 ? 8.825 -15.704 -36.862 1.00 92.81 205 HIS A N 1
ATOM 1644 C CA . HIS A 1 205 ? 10.103 -16.332 -36.518 1.00 92.81 205 HIS A CA 1
ATOM 1645 C C . HIS A 1 205 ? 9.895 -17.422 -35.443 1.00 92.81 205 HIS A C 1
ATOM 1647 O O . HIS A 1 205 ? 9.090 -17.239 -34.523 1.00 92.81 205 HIS A O 1
ATOM 1653 N N . PRO A 1 206 ? 10.561 -18.583 -35.536 1.00 91.06 206 PRO A N 1
ATOM 1654 C CA . PRO A 1 206 ? 10.325 -19.683 -34.611 1.00 91.06 206 PRO A CA 1
ATOM 1655 C C . PRO A 1 206 ? 10.681 -19.335 -33.159 1.00 91.06 206 PRO A C 1
ATOM 1657 O O . PRO A 1 206 ? 11.709 -18.719 -32.859 1.00 91.06 206 PRO A O 1
ATOM 1660 N N . ARG A 1 207 ? 9.826 -19.795 -32.240 1.00 90.69 207 ARG A N 1
ATOM 1661 C CA . ARG A 1 207 ? 10.016 -19.702 -30.788 1.00 90.69 207 ARG A CA 1
ATOM 1662 C C . ARG A 1 207 ? 10.101 -21.088 -30.163 1.00 90.69 207 ARG A C 1
ATOM 1664 O O . ARG A 1 207 ? 9.376 -21.999 -30.554 1.00 90.69 207 ARG A O 1
ATOM 1671 N N . GLY A 1 208 ? 10.975 -21.239 -29.176 1.00 85.25 208 GLY A N 1
ATOM 1672 C CA . GLY A 1 208 ? 10.990 -22.385 -28.276 1.00 85.25 208 GLY A CA 1
ATOM 1673 C C . GLY A 1 208 ? 9.909 -22.280 -27.200 1.00 85.25 208 GLY A C 1
ATOM 1674 O O . GLY A 1 208 ? 9.232 -21.263 -27.055 1.00 85.25 208 GLY A O 1
ATOM 1675 N N . SER A 1 209 ? 9.764 -23.345 -26.419 1.00 84.81 209 SER A N 1
ATOM 1676 C CA . SER A 1 209 ? 9.036 -23.326 -25.149 1.00 84.81 209 SER A CA 1
ATOM 1677 C C . SER A 1 209 ? 9.939 -23.953 -24.103 1.00 84.81 209 SER A C 1
ATOM 1679 O O . SER A 1 209 ? 10.333 -25.108 -24.252 1.00 84.81 209 SER A O 1
ATOM 1681 N N . HIS A 1 210 ? 10.305 -23.183 -23.087 1.00 82.69 210 HIS A N 1
ATOM 1682 C CA . HIS A 1 210 ? 11.186 -23.634 -22.021 1.00 82.69 210 HIS A CA 1
ATOM 1683 C C . HIS A 1 210 ? 10.467 -23.512 -20.684 1.00 82.69 210 HIS A C 1
ATOM 1685 O O . HIS A 1 210 ? 9.911 -22.459 -20.371 1.00 82.69 210 HIS A O 1
ATOM 1691 N N . VAL A 1 211 ? 10.443 -24.606 -19.925 1.00 82.12 211 VAL A N 1
ATOM 1692 C CA . VAL A 1 211 ? 9.789 -24.663 -18.618 1.00 82.12 211 VAL A CA 1
ATOM 1693 C C . VAL A 1 211 ? 10.838 -24.418 -17.546 1.00 82.12 211 VAL A C 1
ATOM 1695 O O . VAL A 1 211 ? 11.788 -25.182 -17.418 1.00 82.12 211 VAL A O 1
ATOM 1698 N N . HIS A 1 212 ? 10.612 -23.371 -16.771 1.00 78.06 212 HIS A N 1
ATOM 1699 C CA . HIS A 1 212 ? 11.391 -22.983 -15.613 1.00 78.06 212 HIS A CA 1
ATOM 1700 C C . HIS A 1 212 ? 10.688 -23.504 -14.364 1.00 78.06 212 HIS A C 1
ATOM 1702 O O . HIS A 1 212 ? 9.478 -23.338 -14.221 1.00 78.06 212 HIS A O 1
ATOM 1708 N N . ILE A 1 213 ? 11.427 -24.137 -13.467 1.00 79.19 213 ILE A N 1
ATOM 1709 C CA . ILE A 1 213 ? 10.992 -24.513 -12.122 1.00 79.19 213 ILE A CA 1
ATOM 1710 C C . ILE A 1 213 ? 11.828 -23.694 -11.141 1.00 79.19 213 ILE A C 1
ATOM 1712 O O . ILE A 1 213 ? 13.044 -23.865 -11.100 1.00 79.19 213 ILE A O 1
ATOM 1716 N N . ASP A 1 214 ? 11.205 -22.770 -10.414 1.00 77.69 214 ASP A N 1
ATOM 1717 C CA . ASP A 1 214 ? 11.919 -21.962 -9.420 1.00 77.69 214 ASP A CA 1
ATOM 1718 C C . ASP A 1 214 ? 12.219 -22.751 -8.130 1.00 77.69 214 ASP A C 1
ATOM 1720 O O . ASP A 1 214 ? 11.751 -23.879 -7.945 1.00 77.69 214 ASP A O 1
ATOM 1724 N N . ASP A 1 215 ? 12.972 -22.137 -7.213 1.00 77.06 215 ASP A N 1
ATOM 1725 C CA . ASP A 1 215 ? 13.333 -22.722 -5.911 1.00 77.06 215 ASP A CA 1
ATOM 1726 C C . ASP A 1 215 ? 12.112 -23.047 -5.026 1.00 77.06 215 ASP A C 1
ATOM 1728 O O . ASP A 1 215 ? 12.205 -23.842 -4.091 1.00 77.06 215 ASP A O 1
ATOM 1732 N N . ASN A 1 216 ? 10.947 -22.464 -5.332 1.00 81.19 216 ASN A N 1
ATOM 1733 C CA . ASN A 1 216 ? 9.677 -22.720 -4.653 1.00 81.19 216 ASN A CA 1
ATOM 1734 C C . ASN A 1 216 ? 8.845 -23.817 -5.350 1.00 81.19 216 ASN A C 1
ATOM 1736 O O . ASN A 1 216 ? 7.725 -24.109 -4.924 1.00 81.19 216 ASN A O 1
ATOM 1740 N N . GLY A 1 217 ? 9.361 -24.421 -6.426 1.00 81.31 217 GLY A N 1
ATOM 1741 C CA . GLY A 1 217 ? 8.676 -25.432 -7.230 1.00 81.31 217 GLY A CA 1
ATOM 1742 C C . GLY A 1 217 ? 7.623 -24.874 -8.195 1.00 81.31 217 GLY A C 1
ATOM 1743 O O . GLY A 1 217 ? 6.866 -25.651 -8.790 1.00 81.31 217 GLY A O 1
ATOM 1744 N N . LEU A 1 218 ? 7.546 -23.553 -8.376 1.00 79.06 218 LEU A N 1
ATOM 1745 C CA . LEU A 1 218 ? 6.633 -22.912 -9.313 1.00 79.06 218 LEU A CA 1
ATOM 1746 C C . LEU A 1 218 ? 7.112 -23.140 -10.747 1.00 79.06 218 LEU A C 1
ATOM 1748 O O . LEU A 1 218 ? 8.240 -22.813 -11.115 1.00 79.06 218 LEU A O 1
ATOM 1752 N N . ARG A 1 219 ? 6.212 -23.659 -11.586 1.00 85.56 219 ARG A N 1
ATOM 1753 C CA . ARG A 1 219 ? 6.458 -23.833 -13.019 1.00 85.56 219 ARG A CA 1
ATOM 1754 C C . ARG A 1 219 ? 6.092 -22.561 -13.772 1.00 85.56 219 ARG A C 1
ATOM 1756 O O . ARG A 1 219 ? 4.919 -22.197 -13.824 1.00 85.56 219 ARG A O 1
ATOM 1763 N N . THR A 1 220 ? 7.065 -21.929 -14.413 1.00 80.00 220 THR A N 1
ATOM 1764 C CA . THR A 1 220 ? 6.836 -20.842 -15.372 1.00 80.00 220 THR A CA 1
ATOM 1765 C C . THR A 1 220 ? 7.306 -21.272 -16.759 1.00 80.00 220 THR A C 1
ATOM 1767 O O . THR A 1 220 ? 8.191 -22.106 -16.895 1.00 80.00 220 THR A O 1
ATOM 1770 N N . VAL A 1 221 ? 6.671 -20.777 -17.820 1.00 82.19 221 VAL A N 1
ATOM 1771 C CA . VAL A 1 221 ? 7.037 -21.129 -19.202 1.00 82.19 221 VAL A CA 1
ATOM 1772 C C . VAL A 1 221 ? 7.512 -19.868 -19.904 1.00 82.19 221 VAL A C 1
ATOM 1774 O O . VAL A 1 221 ? 6.792 -18.871 -19.926 1.00 82.19 221 VAL A O 1
ATOM 1777 N N . SER A 1 222 ? 8.711 -19.903 -20.484 1.00 81.31 222 SER A N 1
ATOM 1778 C CA . SER A 1 222 ? 9.194 -18.853 -21.378 1.00 81.31 222 SER A CA 1
ATOM 1779 C C . SER A 1 222 ? 9.191 -19.322 -22.828 1.00 81.31 222 SER A C 1
ATOM 1781 O O . SER A 1 222 ? 9.283 -20.514 -23.129 1.00 81.31 222 SER A O 1
ATOM 1783 N N . HIS A 1 223 ? 9.098 -18.356 -23.738 1.00 85.38 223 HIS A N 1
ATOM 1784 C CA . HIS A 1 223 ? 9.109 -18.597 -25.177 1.00 85.38 223 HIS A CA 1
ATOM 1785 C C . HIS A 1 223 ? 10.298 -17.883 -25.829 1.00 85.38 223 HIS A C 1
ATOM 1787 O O . HIS A 1 223 ? 10.116 -16.802 -26.399 1.00 85.38 223 HIS A O 1
ATOM 1793 N N . PRO A 1 224 ? 11.525 -18.423 -25.692 1.00 89.44 224 PRO A N 1
ATOM 1794 C CA . PRO A 1 224 ? 12.709 -17.826 -26.298 1.00 89.44 224 PRO A CA 1
ATOM 1795 C C . PRO A 1 224 ? 12.662 -17.933 -27.825 1.00 89.44 224 PRO A C 1
ATOM 1797 O O . PRO A 1 224 ? 11.944 -18.766 -28.378 1.00 89.44 224 PRO A O 1
ATOM 1800 N N . TRP A 1 225 ? 13.430 -17.101 -28.522 1.00 91.88 225 TRP A N 1
ATOM 1801 C CA . TRP A 1 225 ? 13.560 -17.192 -29.977 1.00 91.88 225 TRP A CA 1
ATOM 1802 C C . TRP A 1 225 ? 14.625 -18.221 -30.352 1.00 91.88 225 TRP A C 1
ATOM 1804 O O . TRP A 1 225 ? 15.644 -18.329 -29.670 1.00 91.88 225 TRP A O 1
ATOM 1814 N N . LYS A 1 226 ? 14.395 -18.958 -31.443 1.00 94.00 226 LYS A N 1
ATOM 1815 C CA . LYS A 1 226 ? 15.414 -19.845 -32.013 1.00 94.00 226 LYS A CA 1
ATOM 1816 C C . LYS A 1 226 ? 16.488 -19.017 -32.704 1.00 94.00 226 LYS A C 1
ATOM 1818 O O . LYS A 1 226 ? 16.160 -18.048 -33.394 1.00 94.00 226 LYS A O 1
ATOM 1823 N N . GLU A 1 227 ? 17.746 -19.413 -32.544 1.00 93.75 227 GLU A N 1
ATOM 1824 C CA . GLU A 1 227 ? 18.862 -18.735 -33.210 1.00 93.75 227 GLU A CA 1
ATOM 1825 C C . GLU A 1 227 ? 18.782 -18.907 -34.734 1.00 93.75 227 GLU A C 1
ATOM 1827 O O . GLU A 1 227 ? 18.980 -17.965 -35.508 1.00 93.75 227 GLU A O 1
ATOM 1832 N N . SER A 1 228 ? 18.392 -20.108 -35.171 1.00 93.38 228 SER A N 1
ATOM 1833 C CA . SER A 1 228 ? 18.243 -20.453 -36.581 1.00 93.38 228 SER A CA 1
ATOM 1834 C C . SER A 1 228 ? 17.346 -19.451 -37.315 1.00 93.38 228 SER A C 1
ATOM 1836 O O . SER A 1 228 ? 16.177 -19.274 -36.964 1.00 93.38 228 SER A O 1
ATOM 1838 N N . GLY A 1 229 ? 17.880 -18.834 -38.370 1.00 90.62 229 GLY A N 1
ATOM 1839 C CA . GLY A 1 229 ? 17.149 -17.904 -39.234 1.00 90.62 229 GLY A CA 1
ATOM 1840 C C . GLY A 1 229 ? 17.203 -16.433 -38.809 1.00 90.62 229 GLY A C 1
ATOM 1841 O O . GLY A 1 229 ? 16.743 -15.588 -39.575 1.00 90.62 229 GLY A O 1
ATOM 1842 N N . LEU A 1 230 ? 17.788 -16.095 -37.651 1.00 93.62 230 LEU A N 1
ATOM 1843 C CA . LEU A 1 230 ? 17.925 -14.693 -37.237 1.00 93.62 230 LEU A CA 1
ATOM 1844 C C . LEU A 1 230 ? 18.836 -13.893 -38.164 1.00 93.62 230 LEU A C 1
ATOM 1846 O O . LEU A 1 230 ? 18.502 -12.754 -38.474 1.00 93.62 230 LEU A O 1
ATOM 1850 N N . GLY A 1 231 ? 19.919 -14.498 -38.664 1.00 93.69 231 GLY A N 1
ATOM 1851 C CA . GLY A 1 231 ? 20.789 -13.876 -39.668 1.00 93.69 231 GLY A CA 1
ATOM 1852 C C . GLY A 1 231 ? 20.009 -13.470 -40.917 1.00 93.69 231 GLY A C 1
ATOM 1853 O O . GLY A 1 231 ? 19.983 -12.302 -41.280 1.00 93.69 231 GLY A O 1
ATOM 1854 N N . ALA A 1 232 ? 19.241 -14.399 -41.493 1.00 91.62 232 ALA A N 1
ATOM 1855 C CA . ALA A 1 232 ? 18.410 -14.110 -42.662 1.00 91.62 232 ALA A CA 1
ATOM 1856 C C . ALA A 1 232 ? 17.321 -13.055 -42.377 1.00 91.62 232 ALA A C 1
ATOM 1858 O O . ALA A 1 232 ? 17.019 -12.218 -43.229 1.00 91.62 232 ALA A O 1
ATOM 1859 N N . ALA A 1 233 ? 16.724 -13.074 -41.179 1.00 92.56 233 ALA A N 1
ATOM 1860 C CA . ALA A 1 233 ? 15.748 -12.067 -40.769 1.00 92.56 233 ALA A CA 1
ATOM 1861 C C . ALA A 1 233 ? 16.382 -10.671 -40.640 1.00 92.56 233 ALA A C 1
ATOM 1863 O O . ALA A 1 233 ? 15.774 -9.686 -41.077 1.00 92.56 233 ALA A O 1
ATOM 1864 N N . ALA A 1 234 ? 17.586 -10.592 -40.068 1.00 92.31 234 ALA A N 1
ATOM 1865 C CA . ALA A 1 234 ? 18.372 -9.371 -39.943 1.00 92.31 234 ALA A CA 1
ATOM 1866 C C . ALA A 1 234 ? 18.806 -8.839 -41.310 1.00 92.31 234 ALA A C 1
ATOM 1868 O O . ALA A 1 234 ? 18.537 -7.678 -41.615 1.00 92.31 234 ALA A O 1
ATOM 1869 N N . ASP A 1 235 ? 19.364 -9.693 -42.168 1.00 90.75 235 ASP A N 1
ATOM 1870 C CA . ASP A 1 235 ? 19.758 -9.343 -43.535 1.00 90.75 235 ASP A CA 1
ATOM 1871 C C . ASP A 1 235 ? 18.578 -8.769 -44.315 1.00 90.75 235 ASP A C 1
ATOM 1873 O O . ASP A 1 235 ? 18.692 -7.719 -44.948 1.00 90.75 235 ASP A O 1
ATOM 1877 N N . LYS A 1 236 ? 17.404 -9.404 -44.207 1.00 89.56 236 LYS A N 1
ATOM 1878 C CA . LYS A 1 236 ? 16.180 -8.904 -44.833 1.00 89.56 236 LYS A CA 1
ATOM 1879 C C . LYS A 1 236 ? 15.810 -7.514 -44.313 1.00 89.56 236 LYS A C 1
ATOM 1881 O O . LYS A 1 236 ? 15.585 -6.619 -45.125 1.00 89.56 236 LYS A O 1
ATOM 1886 N N . LEU A 1 237 ? 15.817 -7.304 -42.994 1.00 88.19 237 LEU A N 1
ATOM 1887 C CA . LEU A 1 237 ? 15.507 -6.000 -42.399 1.00 88.19 237 LEU A CA 1
ATOM 1888 C C . LEU A 1 237 ? 16.492 -4.926 -42.880 1.00 88.19 237 LEU A C 1
ATOM 1890 O O . LEU A 1 237 ? 16.102 -3.834 -43.280 1.00 88.19 237 LEU A O 1
ATOM 1894 N N . PHE A 1 238 ? 17.789 -5.219 -42.857 1.00 87.50 238 PHE A N 1
ATOM 1895 C CA . PHE A 1 238 ? 18.798 -4.241 -43.239 1.00 87.50 238 PHE A CA 1
ATOM 1896 C C . PHE A 1 238 ? 18.920 -4.063 -44.754 1.00 87.50 238 PHE A C 1
ATOM 1898 O O . PHE A 1 238 ? 19.408 -3.023 -45.180 1.00 87.50 238 PHE A O 1
ATOM 1905 N N . SER A 1 239 ? 18.427 -4.986 -45.580 1.00 87.56 239 SER A N 1
ATOM 1906 C CA . SER A 1 239 ? 18.377 -4.806 -47.038 1.00 87.56 239 SER A CA 1
ATOM 1907 C C . SER A 1 239 ? 17.385 -3.721 -47.477 1.00 87.56 239 SER A C 1
ATOM 1909 O O . SER A 1 239 ? 17.597 -3.052 -48.486 1.00 87.56 239 SER A O 1
ATOM 1911 N N . GLU A 1 240 ? 16.335 -3.483 -46.689 1.00 83.75 240 GLU A N 1
ATOM 1912 C CA . GLU A 1 240 ? 15.301 -2.482 -46.975 1.00 83.75 240 GLU A CA 1
ATOM 1913 C C . GLU A 1 240 ? 15.725 -1.052 -46.575 1.00 83.75 240 GLU A C 1
ATOM 1915 O O . GLU A 1 240 ? 15.003 -0.078 -46.820 1.00 83.75 240 GLU A O 1
ATOM 1920 N N . ARG A 1 241 ? 16.901 -0.890 -45.947 1.00 83.56 241 ARG A N 1
ATOM 1921 C CA . ARG A 1 241 ? 17.381 0.411 -45.462 1.00 83.56 241 ARG A CA 1
ATOM 1922 C C . ARG A 1 241 ? 17.892 1.276 -46.616 1.00 83.56 241 ARG A C 1
ATOM 1924 O O . ARG A 1 241 ? 18.654 0.834 -47.471 1.00 83.56 241 ARG A O 1
ATOM 1931 N N . LYS A 1 242 ? 17.529 2.558 -46.606 1.00 86.00 242 LYS A N 1
ATOM 1932 C CA . LYS A 1 242 ? 18.035 3.556 -47.558 1.00 86.00 242 LYS A CA 1
ATOM 1933 C C . LYS A 1 242 ? 19.157 4.363 -46.917 1.00 86.00 242 LYS A C 1
ATOM 1935 O O . LYS A 1 242 ? 19.000 4.845 -45.795 1.00 86.00 242 LYS A O 1
ATOM 1940 N N . VAL A 1 243 ? 20.275 4.540 -47.621 1.00 87.62 243 VAL A N 1
ATOM 1941 C CA . VAL A 1 243 ? 21.334 5.469 -47.191 1.00 87.62 243 VAL A CA 1
ATOM 1942 C C . VAL A 1 243 ? 20.772 6.888 -47.240 1.00 87.62 243 VAL A C 1
ATOM 1944 O O . VAL A 1 243 ? 20.311 7.331 -48.289 1.00 87.62 243 VAL A O 1
ATOM 1947 N N . LEU A 1 244 ? 20.818 7.608 -46.119 1.00 88.69 244 LEU A N 1
ATOM 1948 C CA . LEU A 1 244 ? 20.511 9.040 -46.087 1.00 88.69 244 LEU A CA 1
ATOM 1949 C C . LEU A 1 244 ? 21.768 9.886 -46.261 1.00 88.69 244 LEU A C 1
ATOM 1951 O O . LEU A 1 244 ? 21.747 10.903 -46.950 1.00 88.69 244 LEU A O 1
ATOM 1955 N N . LYS A 1 245 ? 22.850 9.503 -45.577 1.00 89.62 245 LYS A N 1
ATOM 1956 C CA . LYS A 1 245 ? 24.095 10.268 -45.566 1.00 89.62 245 LYS A CA 1
ATOM 1957 C C . LYS A 1 245 ? 25.271 9.365 -45.249 1.00 89.62 245 LYS A C 1
ATOM 1959 O O . LYS A 1 245 ? 25.253 8.651 -44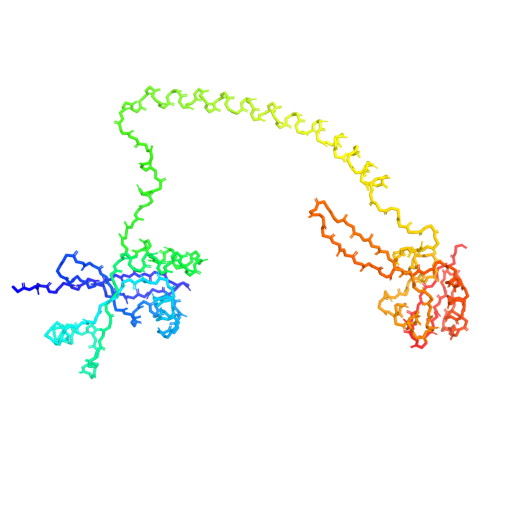.252 1.00 89.62 245 LYS A O 1
ATOM 1964 N N . GLU A 1 246 ? 26.320 9.477 -46.045 1.00 91.38 246 GLU A N 1
ATOM 1965 C CA . GLU A 1 246 ? 27.577 8.773 -45.836 1.00 91.38 246 GLU A CA 1
ATOM 1966 C C . GLU A 1 246 ? 28.711 9.781 -45.631 1.00 91.38 246 GLU A C 1
ATOM 1968 O O . GLU A 1 246 ? 28.785 10.819 -46.288 1.00 91.38 246 GLU A O 1
ATOM 1973 N N . THR A 1 247 ? 29.570 9.501 -44.658 1.00 90.38 247 THR A N 1
ATOM 1974 C CA . THR A 1 247 ? 30.767 10.283 -44.333 1.00 90.38 247 THR A CA 1
ATOM 1975 C C . THR A 1 247 ? 31.961 9.341 -44.210 1.00 90.38 247 THR A C 1
ATOM 1977 O O . THR A 1 247 ? 31.795 8.122 -44.156 1.00 90.38 247 THR A O 1
ATOM 1980 N N . ALA A 1 248 ? 33.170 9.895 -44.087 1.00 87.75 248 ALA A N 1
ATOM 1981 C CA . ALA A 1 248 ? 34.383 9.097 -43.901 1.00 87.75 248 ALA A CA 1
ATOM 1982 C C . ALA A 1 248 ? 34.333 8.166 -42.669 1.00 87.75 248 ALA A C 1
ATOM 1984 O O . ALA A 1 248 ? 34.951 7.112 -42.692 1.00 87.75 248 ALA A O 1
ATOM 1985 N N . LYS A 1 249 ? 33.589 8.532 -41.612 1.00 88.75 249 LYS A N 1
ATOM 1986 C CA . LYS A 1 249 ? 33.532 7.779 -40.343 1.00 88.75 249 LYS A CA 1
ATOM 1987 C C . LYS A 1 249 ? 32.184 7.124 -40.044 1.00 88.75 249 LYS A C 1
ATOM 1989 O O . LYS A 1 249 ? 32.102 6.284 -39.156 1.00 88.75 249 LYS A O 1
ATOM 1994 N N . THR A 1 250 ? 31.110 7.538 -40.715 1.00 89.88 250 THR A N 1
ATOM 1995 C CA . THR A 1 250 ? 29.750 7.085 -40.381 1.00 89.88 250 THR A CA 1
ATOM 1996 C C . THR A 1 250 ? 28.861 6.958 -41.606 1.00 89.88 250 THR A C 1
ATOM 1998 O O . THR A 1 250 ? 28.930 7.801 -42.506 1.00 89.88 250 THR A O 1
ATOM 2001 N N . ILE A 1 251 ? 27.985 5.953 -41.594 1.00 86.06 251 ILE A N 1
ATOM 2002 C CA . ILE A 1 251 ? 26.860 5.817 -42.519 1.00 86.06 251 ILE A CA 1
ATOM 2003 C C . ILE A 1 251 ? 25.564 5.988 -41.721 1.00 86.06 251 ILE A C 1
ATOM 2005 O O . ILE A 1 251 ? 25.368 5.369 -40.675 1.00 86.06 251 ILE A O 1
ATOM 2009 N N . ILE A 1 252 ? 24.688 6.871 -42.192 1.00 86.00 252 ILE A N 1
ATOM 2010 C CA . ILE A 1 252 ? 23.357 7.100 -41.634 1.00 86.00 252 ILE A CA 1
ATOM 2011 C C . ILE A 1 252 ? 22.339 6.487 -42.586 1.00 86.00 252 ILE A C 1
ATOM 2013 O O . ILE A 1 252 ? 22.236 6.889 -43.749 1.00 86.00 252 ILE A O 1
ATOM 2017 N N . TRP A 1 253 ? 21.560 5.549 -42.066 1.00 87.38 253 TRP A N 1
ATOM 2018 C CA . TRP A 1 253 ? 20.530 4.822 -42.793 1.00 87.38 253 TRP A CA 1
ATOM 2019 C C . TRP A 1 253 ? 19.147 5.225 -42.292 1.00 87.38 253 TRP A C 1
ATOM 2021 O O . TRP A 1 253 ? 18.985 5.613 -41.135 1.00 87.38 253 TRP A O 1
ATOM 2031 N N . HIS A 1 254 ? 18.135 5.073 -43.136 1.00 84.50 254 HIS A N 1
ATOM 2032 C CA . HIS A 1 254 ? 16.737 5.121 -42.735 1.00 84.50 254 HIS A CA 1
ATOM 2033 C C . HIS A 1 254 ? 16.027 3.842 -43.151 1.00 84.50 254 HIS A C 1
ATOM 2035 O O . HIS A 1 254 ? 16.072 3.447 -44.316 1.00 84.50 254 HIS A O 1
ATOM 2041 N N . HIS A 1 255 ? 15.354 3.214 -42.195 1.00 84.00 255 HIS A N 1
ATOM 2042 C CA . HIS A 1 255 ? 14.528 2.039 -42.419 1.00 84.00 255 HIS A CA 1
ATOM 2043 C C . HIS A 1 255 ? 13.076 2.345 -42.024 1.00 84.00 255 HIS A C 1
ATOM 2045 O O . HIS A 1 255 ? 12.873 2.882 -40.929 1.00 84.00 255 HIS A O 1
ATOM 2051 N N . PRO A 1 256 ? 12.065 1.963 -42.827 1.00 78.06 256 PRO A N 1
ATOM 2052 C CA . PRO A 1 256 ? 10.659 2.264 -42.538 1.00 78.06 256 PRO A CA 1
ATOM 2053 C C . PRO A 1 256 ? 10.200 1.815 -41.143 1.00 78.06 256 PRO A C 1
ATOM 2055 O O . PRO A 1 256 ? 9.463 2.528 -40.470 1.00 78.06 256 PRO A O 1
ATOM 2058 N N . LEU A 1 257 ? 10.683 0.659 -40.673 1.00 77.44 257 LEU A N 1
ATOM 2059 C CA . LEU A 1 257 ? 10.343 0.131 -39.346 1.00 77.44 257 LEU A CA 1
ATOM 2060 C C . LEU A 1 257 ? 11.316 0.595 -38.252 1.00 77.44 257 LEU A C 1
ATOM 2062 O O . LEU A 1 257 ? 10.900 0.916 -37.136 1.00 77.44 257 LEU A O 1
ATOM 2066 N N . ALA A 1 258 ? 12.620 0.662 -38.544 1.00 74.19 258 ALA A N 1
ATOM 2067 C CA . ALA A 1 258 ? 13.642 0.889 -37.518 1.00 74.19 258 ALA A CA 1
ATOM 2068 C C . ALA A 1 258 ? 13.893 2.384 -37.264 1.00 74.19 258 ALA A C 1
ATOM 2070 O O . ALA A 1 258 ? 14.264 2.762 -36.154 1.00 74.19 258 ALA A O 1
ATOM 2071 N N . GLY A 1 259 ? 13.524 3.251 -38.209 1.00 82.19 259 GLY A N 1
ATOM 2072 C CA . GLY A 1 259 ? 13.799 4.682 -38.177 1.00 82.19 259 GLY A CA 1
ATOM 2073 C C . GLY A 1 259 ? 15.211 4.988 -38.668 1.00 82.19 259 GLY A C 1
ATOM 2074 O O . GLY A 1 259 ? 15.781 4.246 -39.469 1.00 82.19 259 GLY A O 1
ATOM 2075 N N . THR A 1 260 ? 15.765 6.107 -38.206 1.00 84.12 260 THR A N 1
ATOM 2076 C CA . THR A 1 260 ? 17.128 6.519 -38.554 1.00 84.12 260 THR A CA 1
ATOM 2077 C C . THR A 1 260 ? 18.141 5.770 -37.694 1.00 84.12 260 THR A C 1
ATOM 2079 O O . THR A 1 260 ? 18.070 5.821 -36.469 1.00 84.12 260 THR A O 1
ATOM 2082 N N . MET A 1 261 ? 19.090 5.099 -38.337 1.00 81.25 261 MET A N 1
ATOM 2083 C CA . MET A 1 261 ? 20.143 4.304 -37.703 1.00 81.25 261 MET A CA 1
ATOM 2084 C C . MET A 1 261 ? 21.511 4.868 -38.087 1.00 81.25 261 MET A C 1
ATOM 2086 O O . MET A 1 261 ? 21.676 5.407 -39.184 1.00 81.25 261 MET A O 1
ATOM 2090 N N . ARG A 1 262 ? 22.498 4.744 -37.196 1.00 82.69 262 ARG A N 1
ATOM 2091 C CA . ARG A 1 262 ? 23.875 5.191 -37.438 1.00 82.69 262 ARG A CA 1
ATOM 2092 C C . ARG A 1 262 ? 24.834 4.019 -37.273 1.00 82.69 262 ARG A C 1
ATOM 2094 O O . ARG A 1 262 ? 24.844 3.376 -36.233 1.00 82.69 262 ARG A O 1
ATOM 2101 N N . GLU A 1 263 ? 25.659 3.815 -38.287 1.00 82.12 263 GLU A N 1
ATOM 2102 C CA . GLU A 1 263 ? 26.714 2.809 -38.328 1.00 82.12 263 GLU A CA 1
ATOM 2103 C C . GLU A 1 263 ? 28.072 3.516 -38.403 1.00 82.12 263 GLU A C 1
ATOM 2105 O O . GLU A 1 263 ? 28.231 4.488 -39.151 1.00 82.12 263 GLU A O 1
ATOM 2110 N N . TYR A 1 264 ? 29.036 3.073 -37.598 1.00 80.88 264 TYR A N 1
ATOM 2111 C CA . TYR A 1 264 ? 30.389 3.627 -37.568 1.00 80.88 264 TYR A CA 1
ATOM 2112 C C . TYR A 1 264 ? 31.310 2.742 -38.409 1.00 80.88 264 TYR A C 1
ATOM 2114 O O . TYR A 1 264 ? 31.321 1.528 -38.237 1.00 80.88 264 TYR A O 1
ATOM 2122 N N . LYS A 1 265 ? 32.069 3.357 -39.322 1.00 80.94 265 LYS A N 1
ATOM 2123 C CA . LYS A 1 265 ? 33.117 2.664 -40.076 1.00 80.94 265 LYS A CA 1
ATOM 2124 C C . LYS A 1 265 ? 34.352 2.569 -39.180 1.00 80.94 265 LYS A C 1
ATOM 2126 O O . LYS A 1 265 ? 34.824 3.613 -38.722 1.00 80.94 265 LYS A O 1
ATOM 2131 N N . TYR A 1 266 ? 34.812 1.349 -38.919 1.00 68.94 266 TYR A N 1
ATOM 2132 C CA . TYR A 1 266 ? 36.091 1.079 -38.259 1.00 68.94 266 TYR A CA 1
ATOM 2133 C C . TYR A 1 266 ? 37.227 1.068 -39.279 1.00 68.94 266 TYR A C 1
ATOM 2135 O O . TYR A 1 266 ? 36.979 0.616 -40.421 1.00 68.94 266 TYR A O 1
#

Organism: NCBI:txid1513793

Secondary structure (DSSP, 8-state):
-PPEEEEEEEEEETTEEEEEEEEEETTEEEEEHHHHHHHTT--HHHHHHHHHHTT---EEPPHHHHHHHHHTTSS-TT----EEEEHHHHHHHHHHHT-HHHHHHHHHHHT--GGGSSTTS----HHHHHHHHHHHHHHHHHHHHHHHHHHHHHHHHHHHHHHHHHHHSS----TTEE-HHHIIIIISTT--HHHHHHHHHHTT--B--EEEE-TT--EEEE-PEESTTHHHHHHHHHHTPEEEEE-SSEEEEEETTTEEEEEE--